Protein AF-A0A2J1E011-F1 (afdb_monomer_lite)

pLDDT: mean 89.92, std 6.39, range [58.0, 97.56]

Sequence (306 aa):
MSITVPEQQEGNAWWAKLEDHDFFDQYIGRQFDTGLILGDDIDVVSGATISSTGVALGVYQGRALLADELGESYPAPMEIVKFGIGEILLISGLIMTVLFRTFAVFRKRKWLRYITLTLGLGVLGFWLSRPLSLTNIVAWLIGSPPNLPNNLFLYILVLGVVGLVLLTGKNFYCFWLCPFSAVQEVTYRIGGQIGLKPKPKTYKFLRNIRFLLLWAALMLVFWFTNPSLAVFEPWGTLFSQVGGIDQWLLLILTITFSFFIFSPWCFYICPVGAFLDIVIKVRKGGISLWKKLKVFRVKRLAEDKA

Structure (mmCIF, N/CA/C/O backbone):
data_AF-A0A2J1E011-F1
#
_entry.id   AF-A0A2J1E011-F1
#
loop_
_atom_site.group_PDB
_atom_site.id
_atom_site.type_symbol
_atom_site.label_atom_id
_atom_site.label_alt_id
_atom_site.label_comp_id
_atom_site.label_asym_id
_atom_site.label_entity_id
_atom_site.label_seq_id
_atom_site.pdbx_PDB_ins_code
_atom_site.Cartn_x
_atom_site.Cartn_y
_atom_site.Cartn_z
_atom_site.occupancy
_atom_site.B_iso_or_equiv
_atom_site.auth_seq_id
_atom_site.auth_comp_id
_atom_site.auth_asym_id
_atom_site.auth_atom_id
_atom_site.pdbx_PDB_model_num
ATOM 1 N N . MET A 1 1 ? 26.233 -13.296 -26.732 1.00 58.00 1 MET A N 1
ATOM 2 C CA . MET A 1 1 ? 26.227 -12.139 -25.808 1.00 58.00 1 MET A CA 1
ATOM 3 C C . MET A 1 1 ? 25.141 -12.408 -24.792 1.00 58.00 1 MET A C 1
ATOM 5 O O . MET A 1 1 ? 24.095 -12.862 -25.215 1.00 58.00 1 MET A O 1
ATOM 9 N N . SER A 1 2 ? 25.391 -12.190 -23.506 1.00 69.56 2 SER A N 1
ATOM 10 C CA . SER A 1 2 ? 24.374 -12.263 -22.450 1.00 69.56 2 SER A CA 1
ATOM 11 C C . SER A 1 2 ? 24.326 -10.907 -21.756 1.00 69.56 2 SER A C 1
ATOM 13 O O . SER A 1 2 ? 25.383 -10.334 -21.481 1.00 69.56 2 SER A O 1
ATOM 15 N N . ILE A 1 3 ? 23.132 -10.382 -21.495 1.00 79.00 3 ILE A N 1
ATOM 16 C CA . ILE A 1 3 ? 22.970 -9.143 -20.730 1.00 79.00 3 ILE A CA 1
ATOM 17 C C . ILE A 1 3 ? 22.928 -9.512 -19.254 1.00 79.00 3 ILE A C 1
ATOM 19 O O . ILE A 1 3 ? 22.074 -10.275 -18.818 1.00 79.00 3 ILE A O 1
ATOM 23 N N . THR A 1 4 ? 23.877 -8.985 -18.487 1.00 79.81 4 THR A N 1
ATOM 24 C CA . THR A 1 4 ? 23.951 -9.189 -17.039 1.00 79.81 4 THR A CA 1
ATOM 25 C C . THR A 1 4 ? 23.605 -7.892 -16.334 1.00 79.81 4 THR A C 1
ATOM 27 O O . THR A 1 4 ? 24.214 -6.861 -16.623 1.00 79.81 4 THR A O 1
ATOM 30 N N . VAL A 1 5 ? 22.673 -7.942 -15.386 1.00 82.94 5 VAL A N 1
ATOM 31 C CA . VAL A 1 5 ? 22.376 -6.803 -14.515 1.00 82.94 5 VAL A CA 1
ATOM 32 C C . VAL A 1 5 ? 23.258 -6.918 -13.268 1.00 82.94 5 VAL A C 1
ATOM 34 O O . VAL A 1 5 ? 23.073 -7.852 -12.490 1.00 82.94 5 VAL A O 1
ATOM 37 N N . PRO A 1 6 ? 24.255 -6.029 -13.094 1.00 81.19 6 PRO A N 1
ATOM 38 C CA . PRO A 1 6 ? 25.280 -6.192 -12.063 1.00 81.19 6 PRO A CA 1
ATOM 39 C C . PRO A 1 6 ? 24.739 -5.975 -10.645 1.00 81.19 6 PRO A C 1
ATOM 41 O O . PRO A 1 6 ? 25.243 -6.576 -9.701 1.00 81.19 6 PRO A O 1
ATOM 44 N N . GLU A 1 7 ? 23.712 -5.138 -10.494 1.00 83.44 7 GLU A N 1
ATOM 45 C CA . GLU A 1 7 ? 23.073 -4.845 -9.215 1.00 83.44 7 GLU A CA 1
ATOM 46 C C . GLU A 1 7 ? 21.564 -4.661 -9.408 1.00 83.44 7 GLU A C 1
ATOM 48 O O . GLU A 1 7 ? 21.121 -3.998 -10.345 1.00 83.44 7 GLU A O 1
ATOM 53 N N . GLN A 1 8 ? 20.770 -5.250 -8.512 1.00 82.94 8 GLN A N 1
ATOM 54 C CA . GLN A 1 8 ? 19.316 -5.121 -8.494 1.00 82.94 8 GLN A CA 1
ATOM 55 C C . GLN A 1 8 ? 18.803 -5.124 -7.047 1.00 82.94 8 GLN A C 1
ATOM 57 O O . GLN A 1 8 ? 19.420 -5.709 -6.157 1.00 82.94 8 GLN A O 1
ATOM 62 N N . GLN A 1 9 ? 17.678 -4.448 -6.814 1.00 81.00 9 GLN A N 1
ATOM 63 C CA . GLN A 1 9 ? 17.035 -4.327 -5.497 1.00 81.00 9 GLN A CA 1
ATOM 64 C C . GLN A 1 9 ? 15.582 -4.825 -5.508 1.00 81.00 9 GLN A C 1
ATOM 66 O O . GLN A 1 9 ? 14.790 -4.488 -4.625 1.00 81.00 9 GLN A O 1
ATOM 71 N N . GLU A 1 10 ? 15.217 -5.601 -6.521 1.00 80.31 10 GLU A N 1
ATOM 72 C CA . GLU A 1 10 ? 13.897 -6.188 -6.662 1.00 80.31 10 GLU A CA 1
ATOM 73 C C . GLU A 1 10 ? 13.689 -7.404 -5.760 1.00 80.31 10 GLU A C 1
ATOM 75 O O . GLU A 1 10 ? 14.618 -8.078 -5.311 1.00 80.31 10 GLU A O 1
ATOM 80 N N . GLY A 1 11 ? 12.420 -7.706 -5.489 1.00 76.06 11 GLY A N 1
ATOM 81 C CA . GLY A 1 11 ? 12.081 -8.956 -4.817 1.00 76.06 11 GLY A CA 1
ATOM 82 C C . GLY A 1 11 ? 12.447 -10.152 -5.700 1.00 76.06 11 GLY A C 1
ATOM 83 O O . GLY A 1 11 ? 12.014 -10.208 -6.850 1.00 76.06 11 GLY A O 1
ATOM 84 N N . ASN A 1 12 ? 13.158 -11.143 -5.149 1.00 78.06 12 ASN A N 1
ATOM 85 C CA . ASN A 1 12 ? 13.623 -12.329 -5.892 1.00 78.06 12 ASN A CA 1
ATOM 86 C C . ASN A 1 12 ? 12.533 -12.984 -6.751 1.00 78.06 12 ASN A C 1
ATOM 88 O O . ASN A 1 12 ? 12.793 -13.426 -7.860 1.00 78.06 12 ASN A O 1
ATOM 92 N N . ALA A 1 13 ? 11.299 -13.025 -6.254 1.00 79.00 13 ALA A N 1
ATOM 93 C CA . ALA A 1 13 ? 10.197 -13.674 -6.948 1.00 79.00 13 ALA A CA 1
ATOM 94 C C . ALA A 1 13 ? 9.702 -12.904 -8.194 1.00 79.00 13 ALA A C 1
ATOM 96 O O . ALA A 1 13 ? 9.106 -13.500 -9.087 1.00 79.00 13 ALA A O 1
ATOM 97 N N . TRP A 1 14 ? 9.942 -11.591 -8.266 1.00 81.94 14 TRP A N 1
ATOM 98 C CA . TRP A 1 14 ? 9.677 -10.773 -9.455 1.00 81.94 14 TRP A CA 1
ATOM 99 C C . TRP A 1 14 ? 10.862 -10.772 -10.410 1.00 81.94 14 TRP A C 1
ATOM 101 O O . TRP A 1 14 ? 10.661 -10.855 -11.617 1.00 81.94 14 TRP A O 1
ATOM 111 N N . TRP A 1 15 ? 12.079 -10.734 -9.864 1.00 86.94 15 TRP A N 1
ATOM 112 C CA . TRP A 1 15 ? 13.303 -10.840 -10.650 1.00 86.94 15 TRP A CA 1
ATOM 113 C C . TRP A 1 15 ? 13.373 -12.164 -11.419 1.00 86.94 15 TRP A C 1
ATOM 115 O O . TRP A 1 15 ? 13.561 -12.155 -12.631 1.00 86.94 15 TRP A O 1
ATOM 125 N N . ALA A 1 16 ? 13.076 -13.280 -10.746 1.00 86.81 16 ALA A N 1
ATOM 126 C CA . ALA A 1 16 ? 13.023 -14.601 -11.370 1.00 86.81 16 ALA A CA 1
ATOM 127 C C . ALA A 1 16 ? 12.045 -14.651 -12.554 1.00 86.81 16 ALA A C 1
ATOM 129 O O . ALA A 1 16 ? 12.344 -15.267 -13.561 1.00 86.81 16 ALA A O 1
ATOM 130 N N . LYS A 1 17 ? 10.915 -13.927 -12.504 1.00 88.75 17 LYS A N 1
ATOM 131 C CA . LYS A 1 17 ? 9.996 -13.858 -13.652 1.00 88.75 17 LYS A CA 1
ATOM 132 C C . LYS A 1 17 ? 10.605 -13.175 -14.874 1.00 88.75 17 LYS A C 1
ATOM 134 O O . LYS A 1 17 ? 10.215 -13.501 -15.984 1.00 88.75 17 LYS A O 1
ATOM 139 N N . LEU A 1 18 ? 11.483 -12.191 -14.697 1.00 90.44 18 LEU A N 1
ATOM 140 C CA . LEU A 1 18 ? 12.166 -11.562 -15.831 1.00 90.44 18 LEU A CA 1
ATOM 141 C C . LEU A 1 18 ? 13.169 -12.534 -16.460 1.00 90.44 18 LEU A C 1
ATOM 143 O O . LEU A 1 18 ? 13.261 -12.591 -17.683 1.00 90.44 18 LEU A O 1
ATOM 147 N N . GLU A 1 19 ? 13.872 -13.303 -15.626 1.00 90.31 19 GLU A N 1
ATOM 148 C CA . GLU A 1 19 ? 14.814 -14.340 -16.062 1.00 90.31 19 GLU A CA 1
ATOM 149 C C . GLU A 1 19 ? 14.090 -15.502 -16.759 1.00 90.31 19 GLU A C 1
ATOM 151 O O . GLU A 1 19 ? 14.427 -15.827 -17.889 1.00 90.31 19 GLU A O 1
ATOM 156 N N . ASP A 1 20 ? 13.036 -16.051 -16.150 1.00 90.88 20 ASP A N 1
ATOM 157 C CA . ASP A 1 20 ? 12.258 -17.188 -16.670 1.00 90.88 20 ASP A CA 1
ATOM 158 C C . ASP A 1 20 ? 11.552 -16.895 -18.007 1.00 90.88 20 ASP A C 1
ATOM 160 O O . ASP A 1 20 ? 11.169 -17.815 -18.729 1.00 90.88 20 ASP A O 1
ATOM 164 N N . HIS A 1 21 ? 11.320 -15.616 -18.313 1.00 91.44 21 HIS A N 1
ATOM 165 C CA . HIS A 1 21 ? 10.677 -15.160 -19.547 1.00 91.44 21 HIS A CA 1
ATOM 166 C C . HIS A 1 21 ? 11.673 -14.598 -20.573 1.00 91.44 21 HIS A C 1
ATOM 168 O O . HIS A 1 21 ? 11.243 -13.917 -21.506 1.00 91.44 21 HIS A O 1
ATOM 174 N N . ASP A 1 22 ? 12.978 -14.828 -20.388 1.00 91.88 22 ASP A N 1
ATOM 175 C CA . ASP A 1 22 ? 14.049 -14.359 -21.278 1.00 91.88 22 ASP A CA 1
ATOM 176 C C . ASP A 1 22 ? 13.938 -12.852 -21.596 1.00 91.88 22 ASP A C 1
ATOM 178 O O . ASP A 1 22 ? 14.242 -12.380 -22.694 1.00 91.88 22 ASP A O 1
ATOM 182 N N . PHE A 1 23 ? 13.470 -12.050 -20.628 1.00 93.19 23 PHE A N 1
ATOM 183 C CA . PHE A 1 23 ? 13.142 -10.640 -20.862 1.00 93.19 23 PHE A CA 1
ATOM 184 C C . PHE A 1 23 ? 14.358 -9.829 -21.324 1.00 93.19 23 PHE A C 1
ATOM 186 O O . PHE A 1 23 ? 14.238 -8.933 -22.160 1.00 93.19 23 PHE A O 1
ATOM 193 N N . PHE A 1 24 ? 15.538 -10.144 -20.788 1.00 92.50 24 PHE A N 1
ATOM 194 C CA . PHE A 1 24 ? 16.778 -9.447 -21.121 1.00 92.50 24 PHE A CA 1
ATOM 195 C C . PHE A 1 24 ? 17.250 -9.739 -22.549 1.00 92.50 24 PHE A C 1
ATOM 197 O O . PHE A 1 24 ? 17.872 -8.875 -23.168 1.00 92.50 24 PHE A O 1
ATOM 204 N N . ASP A 1 25 ? 16.905 -10.895 -23.113 1.00 92.38 25 ASP A N 1
ATOM 205 C CA . ASP A 1 25 ? 17.367 -11.288 -24.444 1.00 92.38 25 ASP A CA 1
ATOM 206 C C . ASP A 1 25 ? 16.760 -10.422 -25.551 1.00 92.38 25 ASP A C 1
ATOM 208 O O . ASP A 1 25 ? 17.379 -10.214 -26.597 1.00 92.38 25 ASP A O 1
ATOM 212 N N . GLN A 1 26 ? 15.608 -9.801 -25.287 1.00 92.38 26 GLN A N 1
ATOM 213 C CA . GLN A 1 26 ? 14.935 -8.889 -26.215 1.00 92.38 26 GLN A CA 1
ATOM 214 C C . GLN A 1 26 ? 15.773 -7.650 -26.586 1.00 92.38 26 GLN A C 1
ATOM 216 O O . GLN A 1 26 ? 15.544 -7.032 -27.634 1.00 92.38 26 GLN A O 1
ATOM 221 N N . TYR A 1 27 ? 16.753 -7.297 -25.748 1.00 90.56 27 TYR A N 1
ATOM 222 C CA . TYR A 1 27 ? 17.661 -6.167 -25.948 1.00 90.56 27 TYR A CA 1
ATOM 223 C C . TYR A 1 27 ? 18.922 -6.539 -26.749 1.00 90.56 27 TYR A C 1
ATOM 225 O O . TYR A 1 27 ? 19.637 -5.650 -27.223 1.00 90.56 27 TYR A O 1
ATOM 233 N N . ILE A 1 28 ? 19.220 -7.832 -26.918 1.00 90.44 28 ILE A N 1
ATOM 234 C CA . ILE A 1 28 ? 20.434 -8.298 -27.599 1.00 90.44 28 ILE A CA 1
ATOM 235 C C . ILE A 1 28 ? 20.324 -8.027 -29.105 1.00 90.44 28 ILE A C 1
ATOM 237 O O . ILE A 1 28 ? 19.314 -8.312 -29.741 1.00 90.44 28 ILE A O 1
ATOM 241 N N . GLY A 1 29 ? 21.386 -7.471 -29.694 1.00 87.56 29 GLY A N 1
ATOM 242 C CA . GLY A 1 29 ? 21.461 -7.210 -31.138 1.00 87.56 29 GLY A CA 1
ATOM 243 C C . GLY A 1 29 ? 20.628 -6.018 -31.624 1.00 87.56 29 GLY A C 1
ATOM 244 O O . GLY A 1 29 ? 20.588 -5.758 -32.825 1.00 87.56 29 GLY A O 1
ATOM 245 N N . ARG A 1 30 ? 19.984 -5.273 -30.718 1.00 88.00 30 ARG A N 1
ATOM 246 C CA . ARG A 1 30 ? 19.231 -4.060 -31.054 1.00 88.00 30 ARG A CA 1
ATOM 247 C C . ARG A 1 30 ? 20.164 -2.871 -31.287 1.00 88.00 30 ARG A C 1
ATOM 249 O O . ARG A 1 30 ? 21.046 -2.607 -30.467 1.00 88.00 30 ARG A O 1
ATOM 256 N N . GLN A 1 31 ? 19.920 -2.121 -32.360 1.00 84.12 31 GLN A N 1
ATOM 257 C CA . GLN A 1 31 ? 20.687 -0.919 -32.707 1.00 84.12 31 GLN A CA 1
ATOM 258 C C . GLN A 1 31 ? 20.530 0.181 -31.646 1.00 84.12 31 GLN A C 1
ATOM 260 O O . GLN A 1 31 ? 19.560 0.189 -30.879 1.00 84.12 31 GLN A O 1
ATOM 265 N N . PHE A 1 32 ? 21.513 1.082 -31.564 1.00 78.12 32 PHE A N 1
ATOM 266 C CA . PHE A 1 32 ? 21.542 2.145 -30.552 1.00 78.12 32 PHE A CA 1
ATOM 267 C C . PHE A 1 32 ? 20.506 3.245 -30.809 1.00 78.12 32 PHE A C 1
ATOM 269 O O . PHE A 1 32 ? 20.100 3.902 -29.866 1.00 78.12 32 PHE A O 1
ATOM 276 N N . ASP A 1 33 ? 20.074 3.429 -32.053 1.00 75.88 33 ASP A N 1
ATOM 277 C CA . ASP A 1 33 ? 19.104 4.436 -32.503 1.00 75.88 33 ASP A CA 1
ATOM 278 C C . ASP A 1 33 ? 17.642 3.973 -32.362 1.00 75.88 33 ASP A C 1
ATOM 280 O O . ASP A 1 33 ? 16.703 4.743 -32.561 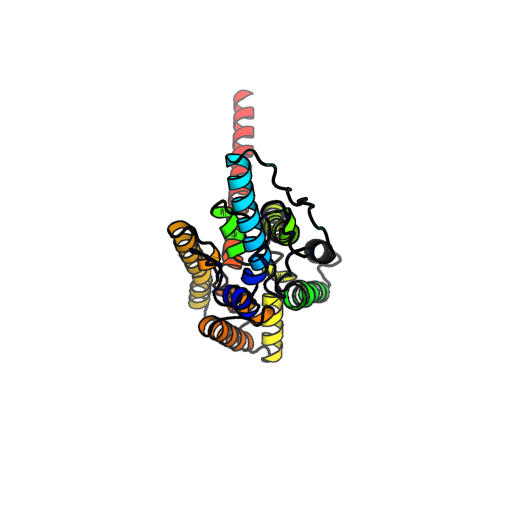1.00 75.88 33 ASP A O 1
ATOM 284 N N . THR A 1 34 ? 17.432 2.706 -32.003 1.00 81.00 34 THR A N 1
ATOM 285 C CA . THR A 1 34 ? 16.104 2.128 -31.796 1.00 81.00 34 THR A CA 1
ATOM 286 C C . THR A 1 34 ? 15.568 2.543 -30.427 1.00 81.00 34 THR A C 1
ATOM 288 O O . THR A 1 34 ? 16.266 2.389 -29.427 1.00 81.00 34 THR A O 1
ATOM 291 N N . GLY A 1 35 ? 14.320 3.022 -30.367 1.00 77.50 35 GLY A N 1
ATOM 292 C CA . GLY A 1 35 ? 13.708 3.528 -29.130 1.00 77.50 35 GLY A CA 1
ATOM 293 C C . GLY A 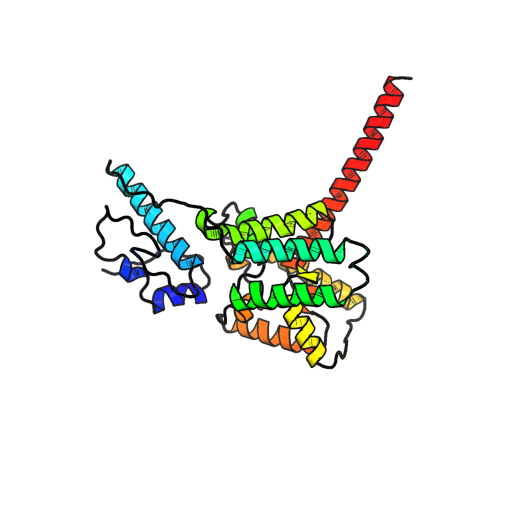1 35 ? 13.529 2.487 -28.021 1.00 77.50 35 GLY A C 1
ATOM 294 O O . GLY A 1 35 ? 13.621 2.843 -26.847 1.00 77.50 35 GLY A O 1
ATOM 295 N N . LEU A 1 36 ? 13.331 1.210 -28.376 1.00 87.00 36 LEU A N 1
ATOM 296 C CA . LEU A 1 36 ? 13.117 0.103 -27.430 1.00 87.00 36 LEU A CA 1
ATOM 297 C C . LEU A 1 36 ? 11.956 0.380 -26.473 1.00 87.00 36 LEU A C 1
ATOM 299 O O . LEU A 1 36 ? 12.059 0.234 -25.251 1.00 87.00 36 LEU A O 1
ATOM 303 N N . ILE A 1 37 ? 10.843 0.818 -27.052 1.00 83.88 37 ILE A N 1
ATOM 304 C CA . ILE A 1 37 ? 9.660 1.225 -26.310 1.00 83.88 37 ILE A CA 1
ATOM 305 C C . ILE A 1 37 ? 8.995 -0.015 -25.711 1.00 83.88 37 ILE A C 1
ATOM 307 O O . ILE A 1 37 ? 8.602 -0.949 -26.409 1.00 83.88 37 ILE A O 1
ATOM 311 N N . LEU A 1 38 ? 8.847 -0.019 -24.388 1.00 86.25 38 LEU A N 1
ATOM 312 C CA . LEU A 1 38 ? 8.202 -1.110 -23.669 1.00 86.25 38 LEU A CA 1
ATOM 313 C C . LEU A 1 38 ? 6.708 -1.206 -24.028 1.00 86.25 38 LEU A C 1
ATOM 315 O O . LEU A 1 38 ? 5.948 -0.257 -23.822 1.00 86.25 38 LEU A O 1
ATOM 319 N N . GLY A 1 39 ? 6.288 -2.380 -24.493 1.00 82.94 39 GLY A N 1
ATOM 320 C CA . GLY A 1 39 ? 4.949 -2.676 -25.002 1.00 82.94 39 GLY A CA 1
ATOM 321 C C . GLY A 1 39 ? 4.814 -2.574 -26.524 1.00 82.94 39 GLY A C 1
ATOM 322 O O . GLY A 1 39 ? 3.823 -3.082 -27.042 1.00 82.94 39 GLY A O 1
ATOM 323 N N . ASP A 1 40 ? 5.795 -1.975 -27.208 1.00 84.62 40 ASP A N 1
ATOM 324 C CA . ASP A 1 40 ? 5.838 -1.872 -28.672 1.00 84.62 40 ASP A CA 1
ATOM 325 C C . ASP A 1 40 ? 7.025 -2.673 -29.240 1.00 84.62 40 ASP A C 1
ATOM 327 O O . ASP A 1 40 ? 6.832 -3.626 -29.991 1.00 84.62 40 ASP A O 1
ATOM 331 N N . ASP A 1 41 ? 8.255 -2.325 -28.844 1.00 87.25 41 ASP A N 1
ATOM 332 C CA . ASP A 1 41 ? 9.495 -2.975 -29.300 1.00 87.25 41 ASP A CA 1
ATOM 333 C C . ASP A 1 41 ? 9.973 -4.093 -28.359 1.00 87.25 41 ASP A C 1
ATOM 335 O O . ASP A 1 41 ? 10.697 -5.001 -28.781 1.00 87.25 41 ASP A O 1
ATOM 339 N N . ILE A 1 42 ? 9.622 -3.972 -27.073 1.00 91.06 42 ILE A N 1
ATOM 340 C CA . ILE A 1 42 ? 10.000 -4.882 -25.988 1.00 91.06 42 ILE A CA 1
ATOM 341 C C . ILE A 1 42 ? 8.730 -5.370 -25.291 1.00 91.06 42 ILE A C 1
ATOM 343 O O . ILE A 1 42 ? 7.958 -4.572 -24.755 1.00 91.06 42 ILE A O 1
ATOM 347 N N . ASP A 1 43 ? 8.537 -6.679 -25.240 1.00 91.38 43 ASP A N 1
ATOM 348 C CA . ASP A 1 43 ? 7.402 -7.326 -24.600 1.00 91.38 43 ASP A CA 1
ATOM 349 C C . ASP A 1 43 ? 7.477 -7.226 -23.075 1.00 91.38 43 ASP A C 1
ATOM 351 O O . ASP A 1 43 ? 8.484 -7.547 -22.439 1.00 91.38 43 ASP A O 1
ATOM 355 N N . VAL A 1 44 ? 6.361 -6.827 -22.464 1.00 90.38 44 VAL A N 1
ATOM 356 C CA . VAL A 1 44 ? 6.201 -6.765 -21.007 1.00 90.38 44 VAL A CA 1
ATOM 357 C C . VAL A 1 44 ? 5.984 -8.164 -20.432 1.00 90.38 44 VAL A C 1
ATOM 359 O O . VAL A 1 44 ? 5.102 -8.896 -20.881 1.00 90.38 44 VAL A O 1
ATOM 362 N N . VAL A 1 45 ? 6.674 -8.494 -19.336 1.00 91.00 45 VAL A N 1
ATOM 363 C CA . VAL A 1 45 ? 6.405 -9.735 -18.594 1.00 91.00 45 VAL A CA 1
ATOM 364 C C . VAL A 1 45 ? 5.118 -9.593 -17.780 1.00 91.00 45 VAL A C 1
ATOM 366 O O . VAL A 1 45 ? 4.994 -8.743 -16.888 1.00 91.00 45 VAL A O 1
ATOM 369 N N . SER A 1 46 ? 4.138 -10.450 -18.072 1.00 84.69 46 SER A N 1
ATOM 370 C CA . SER A 1 46 ? 2.845 -10.442 -17.386 1.00 84.69 46 SER A CA 1
ATOM 371 C C . SER A 1 46 ? 3.001 -10.693 -15.883 1.00 84.69 46 SER A C 1
ATOM 373 O O . SER A 1 46 ? 3.692 -11.605 -15.426 1.00 84.69 46 SER A O 1
ATOM 375 N N . GLY A 1 47 ? 2.363 -9.843 -15.079 1.00 79.25 47 GLY A N 1
ATOM 376 C CA . GLY A 1 47 ? 2.489 -9.859 -13.624 1.00 79.25 47 GLY A CA 1
ATOM 377 C C . GLY A 1 47 ? 3.778 -9.234 -13.080 1.00 79.25 47 GLY A C 1
ATOM 378 O O . GLY A 1 47 ? 3.788 -8.912 -11.901 1.00 79.25 47 GLY A O 1
ATOM 379 N N . ALA A 1 48 ? 4.810 -8.982 -13.891 1.00 86.38 48 ALA A N 1
ATOM 380 C CA . ALA A 1 48 ? 6.046 -8.297 -13.480 1.00 86.38 48 ALA A CA 1
ATOM 381 C C . ALA A 1 48 ? 6.207 -6.915 -14.149 1.00 86.38 48 ALA A C 1
ATOM 383 O O . ALA A 1 48 ? 7.310 -6.404 -14.310 1.00 86.38 48 ALA A O 1
ATOM 384 N N . THR A 1 49 ? 5.091 -6.270 -14.508 1.00 86.12 49 THR A N 1
ATOM 385 C CA . THR A 1 49 ? 5.068 -5.018 -15.284 1.00 86.12 49 THR A CA 1
ATOM 386 C C . THR A 1 49 ? 5.889 -3.881 -14.675 1.00 86.12 49 THR A C 1
ATOM 388 O O . THR A 1 49 ? 6.517 -3.132 -15.416 1.00 86.12 49 THR A O 1
ATOM 391 N N . ILE A 1 50 ? 5.892 -3.725 -13.343 1.00 83.56 50 ILE A N 1
ATOM 392 C CA . ILE A 1 50 ? 6.672 -2.668 -12.672 1.00 83.56 50 ILE A CA 1
ATOM 393 C C . ILE A 1 50 ? 8.167 -2.927 -12.863 1.00 83.56 50 ILE A C 1
ATOM 395 O O . ILE A 1 50 ? 8.886 -2.021 -13.272 1.00 83.56 50 ILE A O 1
ATOM 399 N N . SER A 1 51 ? 8.608 -4.164 -12.651 1.00 88.00 51 SER A N 1
ATOM 400 C CA . SER A 1 51 ? 10.005 -4.556 -12.812 1.00 88.00 51 SER A CA 1
ATOM 401 C C . SER A 1 51 ? 10.442 -4.479 -14.284 1.00 88.00 51 SER A C 1
ATOM 403 O O . SER A 1 51 ? 11.486 -3.896 -14.564 1.00 88.00 51 SER A O 1
ATOM 405 N N . SER A 1 52 ? 9.608 -4.915 -15.243 1.00 90.12 52 SER A N 1
ATOM 406 C CA . SER A 1 52 ? 9.864 -4.710 -16.684 1.00 90.12 52 SER A CA 1
ATOM 407 C C . SER A 1 52 ? 9.993 -3.226 -17.045 1.00 90.12 52 SER A C 1
ATOM 409 O O . SER A 1 52 ? 10.884 -2.851 -17.802 1.00 90.12 52 SER A O 1
ATOM 411 N N . THR A 1 53 ? 9.143 -2.368 -16.469 1.00 88.12 53 THR A N 1
ATOM 412 C CA . THR A 1 53 ? 9.213 -0.906 -16.653 1.00 88.12 53 THR A CA 1
ATOM 413 C C . THR A 1 53 ? 10.495 -0.331 -16.060 1.00 88.12 53 THR A C 1
ATOM 415 O O . THR A 1 53 ? 11.131 0.505 -16.693 1.00 88.12 53 THR A O 1
ATOM 418 N N . GLY A 1 54 ? 10.895 -0.783 -14.869 1.00 86.94 54 GLY A N 1
ATOM 419 C CA . GLY A 1 54 ? 12.135 -0.358 -14.220 1.00 86.94 54 GLY A CA 1
ATOM 420 C C . GLY A 1 54 ? 13.366 -0.689 -15.059 1.00 86.94 54 GLY A C 1
ATOM 421 O O . GLY A 1 54 ? 14.201 0.185 -15.281 1.00 86.94 54 GLY A O 1
ATOM 422 N N . VAL A 1 55 ? 13.442 -1.914 -15.588 1.00 89.50 55 VAL A N 1
ATOM 423 C CA . VAL A 1 55 ? 14.542 -2.324 -16.473 1.00 89.50 55 VAL A CA 1
ATOM 424 C C . VAL A 1 55 ? 14.530 -1.516 -17.771 1.00 89.50 55 VAL A C 1
ATOM 426 O O . VAL A 1 55 ? 15.567 -0.977 -18.143 1.00 89.50 55 VAL A O 1
ATOM 429 N N . ALA A 1 56 ? 13.374 -1.361 -18.426 1.00 89.19 56 ALA A N 1
ATOM 430 C CA . ALA A 1 56 ? 13.271 -0.583 -19.663 1.00 89.19 56 ALA A CA 1
ATOM 431 C C . ALA A 1 56 ? 13.695 0.884 -19.468 1.00 89.19 56 ALA A C 1
ATOM 433 O O . ALA A 1 56 ? 14.439 1.426 -20.283 1.00 89.19 56 ALA A O 1
ATOM 434 N N . LEU A 1 57 ? 13.290 1.511 -18.356 1.00 87.25 57 LEU A N 1
ATOM 435 C CA . LEU A 1 57 ? 13.727 2.863 -17.991 1.00 87.25 57 LEU A CA 1
ATOM 436 C C . LEU A 1 57 ? 15.235 2.927 -17.721 1.00 87.25 57 LEU A C 1
ATOM 438 O O . LEU A 1 57 ? 15.880 3.874 -18.161 1.00 87.25 57 LEU A O 1
ATOM 442 N N . GLY A 1 58 ? 15.804 1.930 -17.039 1.00 87.75 58 GLY A N 1
ATOM 443 C CA . GLY A 1 58 ? 17.246 1.858 -16.793 1.00 87.75 58 GLY A CA 1
ATOM 444 C C . GLY A 1 58 ? 18.056 1.712 -18.084 1.00 87.75 58 GLY A C 1
ATOM 445 O O . GLY A 1 58 ? 19.042 2.422 -18.277 1.00 87.75 58 GLY A O 1
ATOM 446 N N . VAL A 1 59 ? 17.604 0.854 -19.006 1.00 88.94 59 VAL A N 1
ATOM 447 C CA . VAL A 1 59 ? 18.216 0.700 -20.337 1.00 88.94 59 VAL A CA 1
ATOM 448 C C . VAL A 1 59 ? 18.117 2.001 -21.129 1.00 88.94 59 VAL A C 1
ATOM 450 O O . VAL A 1 59 ? 19.115 2.442 -21.701 1.00 88.94 59 VAL A O 1
ATOM 453 N N . TYR A 1 60 ? 16.941 2.636 -21.129 1.00 88.06 60 TYR A N 1
ATOM 454 C CA . TYR A 1 60 ? 16.734 3.928 -21.774 1.00 88.06 60 TYR A CA 1
ATOM 455 C C . TYR A 1 60 ? 17.701 4.989 -21.229 1.00 88.06 60 TYR A C 1
ATOM 457 O O . TYR A 1 60 ? 18.406 5.624 -22.008 1.00 88.06 60 TYR A O 1
ATOM 465 N N . GLN A 1 61 ? 17.784 5.147 -19.905 1.00 87.62 61 GLN A N 1
ATOM 466 C CA . GLN A 1 61 ? 18.666 6.126 -19.259 1.00 87.62 61 GLN A CA 1
ATOM 467 C C . GLN A 1 61 ? 20.143 5.866 -19.569 1.00 87.62 61 GLN A C 1
ATOM 469 O O . GLN A 1 61 ? 20.876 6.806 -19.869 1.00 87.62 61 GLN A O 1
ATOM 474 N N . GLY A 1 62 ? 20.574 4.600 -19.548 1.00 88.06 62 GLY A N 1
ATOM 475 C CA . GLY A 1 62 ? 21.947 4.230 -19.892 1.00 88.06 62 GLY A CA 1
ATOM 476 C C . GLY A 1 62 ? 22.300 4.548 -21.348 1.00 88.06 62 GLY A C 1
ATOM 477 O O . GLY A 1 62 ? 23.372 5.086 -21.619 1.00 88.06 62 GLY A O 1
ATOM 478 N N . ARG A 1 63 ? 21.388 4.269 -22.289 1.00 88.06 63 ARG A N 1
ATOM 479 C CA . ARG A 1 63 ? 21.573 4.596 -23.713 1.00 88.06 63 ARG A CA 1
ATOM 480 C C . ARG A 1 63 ? 21.535 6.097 -23.978 1.00 88.06 63 ARG A C 1
ATOM 482 O O . ARG A 1 63 ? 22.376 6.587 -24.721 1.00 88.06 63 ARG A O 1
ATOM 489 N N . ALA A 1 64 ? 20.606 6.814 -23.350 1.00 88.25 64 ALA A N 1
ATOM 490 C CA . ALA A 1 64 ? 20.496 8.264 -23.472 1.00 88.25 64 ALA A CA 1
ATOM 491 C C . ALA A 1 64 ? 21.776 8.968 -22.996 1.00 88.25 64 ALA A C 1
ATOM 493 O O . ALA A 1 64 ? 22.249 9.876 -23.669 1.00 88.25 64 ALA A O 1
ATOM 494 N N . LEU A 1 65 ? 22.367 8.505 -21.887 1.00 89.31 65 LEU A N 1
ATOM 495 C CA . LEU A 1 65 ? 23.642 9.018 -21.380 1.00 89.31 65 LEU A CA 1
ATOM 496 C C . LEU A 1 65 ? 24.786 8.807 -22.385 1.00 89.31 65 LEU A C 1
ATOM 498 O O . LEU A 1 65 ? 25.573 9.715 -22.623 1.00 89.31 65 LEU A O 1
ATOM 502 N N . LEU A 1 66 ? 24.877 7.615 -22.983 1.00 88.56 66 LEU A N 1
ATOM 503 C CA . LEU A 1 66 ? 25.916 7.316 -23.971 1.00 88.56 66 LEU A CA 1
ATOM 504 C C . LEU A 1 66 ? 25.728 8.119 -25.265 1.00 88.56 66 LEU A C 1
ATOM 506 O O . LEU A 1 66 ? 26.708 8.559 -25.854 1.00 88.56 66 LEU A O 1
ATOM 510 N N . ALA A 1 67 ? 24.485 8.296 -25.713 1.00 88.62 67 ALA A N 1
ATOM 511 C CA . ALA A 1 67 ? 24.179 9.070 -26.910 1.00 88.62 67 ALA A CA 1
ATOM 512 C C . ALA A 1 67 ? 24.576 10.545 -26.744 1.00 88.62 67 ALA A C 1
ATOM 514 O O . ALA A 1 67 ? 25.215 11.095 -27.637 1.00 88.62 67 ALA A O 1
ATOM 515 N N . ASP A 1 68 ? 24.291 11.136 -25.578 1.00 88.75 68 ASP A N 1
ATOM 516 C CA . ASP A 1 68 ? 24.712 12.499 -25.228 1.00 88.75 68 ASP A CA 1
ATOM 517 C C . ASP A 1 68 ? 26.243 12.652 -25.294 1.00 88.75 68 ASP A C 1
ATOM 519 O O . ASP A 1 68 ? 26.752 13.566 -25.942 1.00 88.75 68 ASP A O 1
ATOM 523 N N . GLU A 1 69 ? 26.986 11.689 -24.736 1.00 90.19 69 GLU A N 1
ATOM 524 C CA . GLU A 1 69 ? 28.458 11.681 -24.768 1.00 90.19 69 GLU A CA 1
ATOM 525 C C . GLU A 1 69 ? 29.028 11.521 -26.192 1.00 90.19 69 GLU A C 1
ATOM 527 O O . GLU A 1 69 ? 30.092 12.051 -26.513 1.00 90.19 69 GLU A O 1
ATOM 532 N N . LEU A 1 70 ? 28.322 10.796 -27.066 1.00 89.75 70 LEU A N 1
ATOM 533 C CA . LEU A 1 70 ? 28.704 10.595 -28.468 1.00 89.75 70 LEU A CA 1
ATOM 534 C C . LEU A 1 70 ? 28.243 11.734 -29.395 1.00 89.75 70 LEU A C 1
ATOM 536 O O . LEU A 1 70 ? 28.599 11.729 -30.573 1.00 89.75 70 LEU A O 1
ATOM 540 N N . GLY A 1 71 ? 27.480 12.711 -28.891 1.00 87.12 71 GLY A N 1
ATO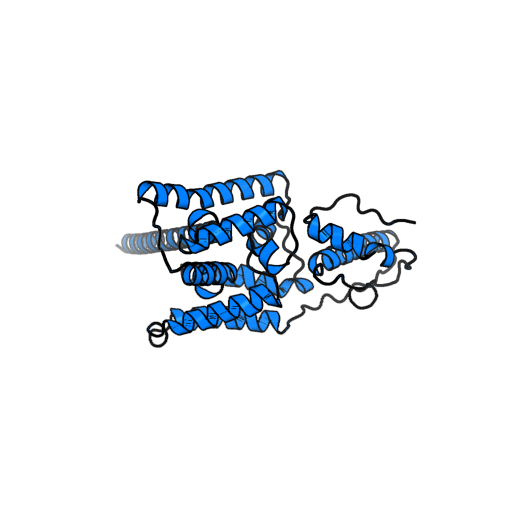M 541 C CA . GLY A 1 71 ? 26.894 13.783 -29.702 1.00 87.12 71 GLY A CA 1
ATOM 542 C C . GLY A 1 71 ? 25.769 13.312 -30.631 1.00 87.12 71 GLY A C 1
ATOM 543 O O . GLY A 1 71 ? 25.443 13.997 -31.601 1.00 87.12 71 GLY A O 1
ATOM 544 N N . GLU A 1 72 ? 25.187 12.150 -30.343 1.00 85.38 72 GLU A N 1
ATOM 545 C CA . GLU A 1 72 ? 24.105 11.526 -31.101 1.00 85.38 72 GLU A CA 1
ATOM 546 C C . GLU A 1 72 ? 22.762 11.750 -30.391 1.00 85.38 72 GLU A C 1
ATOM 548 O O . GLU A 1 72 ? 22.675 11.800 -29.164 1.00 85.38 72 GLU A O 1
ATOM 553 N N . SER A 1 73 ? 21.668 11.852 -31.148 1.00 80.75 73 SER A N 1
ATOM 554 C CA . SER A 1 73 ? 20.334 11.963 -30.550 1.00 80.75 73 SER A CA 1
ATOM 555 C C . SER A 1 73 ? 19.731 10.580 -30.303 1.00 80.75 73 SER A C 1
ATOM 557 O O . SER A 1 73 ? 19.554 9.816 -31.251 1.00 80.75 73 SER A O 1
ATOM 559 N N . TYR A 1 74 ? 19.334 10.281 -29.064 1.00 81.62 74 TYR A N 1
ATOM 560 C CA . TYR A 1 74 ? 18.559 9.078 -28.744 1.00 81.62 74 TYR A CA 1
ATOM 561 C C . TYR A 1 74 ? 17.063 9.410 -28.621 1.00 81.62 74 TYR A C 1
ATOM 563 O O . TYR A 1 74 ? 16.713 10.356 -27.906 1.00 81.62 74 TYR A O 1
ATOM 571 N N . PRO A 1 75 ? 16.158 8.680 -29.301 1.00 77.31 75 PRO A N 1
ATOM 572 C CA . PRO A 1 75 ? 14.729 8.960 -29.236 1.00 77.31 75 PRO A CA 1
ATOM 573 C C . PRO A 1 75 ? 14.195 8.773 -27.813 1.00 77.31 75 PRO A C 1
ATOM 575 O O . PRO A 1 75 ? 14.137 7.663 -27.286 1.00 77.31 75 PRO A O 1
ATOM 578 N N . ALA A 1 76 ? 13.760 9.875 -27.200 1.00 70.31 76 ALA A N 1
ATOM 579 C CA . ALA A 1 76 ? 13.082 9.835 -25.916 1.00 70.31 76 ALA A CA 1
ATOM 580 C C . ALA A 1 76 ? 11.699 9.176 -26.065 1.00 70.31 76 ALA A C 1
ATOM 582 O O . ALA A 1 76 ? 10.906 9.623 -26.902 1.00 70.31 76 ALA A O 1
ATOM 583 N N . PRO A 1 77 ? 11.355 8.152 -25.263 1.00 71.12 77 PRO A N 1
ATOM 584 C CA . PRO A 1 77 ? 10.006 7.631 -25.227 1.00 71.12 77 PRO A CA 1
ATOM 585 C C . PRO A 1 77 ? 9.085 8.748 -24.742 1.00 71.12 77 PRO A C 1
ATOM 587 O O . PRO A 1 77 ? 9.382 9.454 -23.776 1.00 71.12 77 PRO A O 1
ATOM 590 N N . MET A 1 78 ? 7.949 8.921 -25.417 1.00 66.81 78 MET A N 1
ATOM 591 C CA . MET A 1 78 ? 6.938 9.865 -24.959 1.00 66.81 78 MET A CA 1
ATOM 592 C C . MET A 1 78 ? 6.394 9.411 -23.601 1.00 66.81 78 MET A C 1
ATOM 594 O O . MET A 1 78 ? 5.604 8.471 -23.503 1.00 66.81 78 MET A O 1
ATOM 598 N N . GLU A 1 79 ? 6.797 10.112 -22.544 1.00 70.50 79 GLU A N 1
ATOM 599 C CA . GLU A 1 79 ? 6.314 9.910 -21.181 1.00 70.50 79 GLU A CA 1
ATOM 600 C C . GLU A 1 79 ? 4.899 10.489 -21.002 1.00 70.50 79 GLU A C 1
ATOM 602 O O . GLU A 1 79 ? 4.675 11.500 -20.334 1.00 70.50 79 GLU A O 1
ATOM 607 N N . ILE A 1 80 ? 3.907 9.850 -21.623 1.00 74.94 80 ILE A N 1
ATOM 608 C CA . ILE A 1 80 ? 2.503 10.227 -21.445 1.00 74.94 80 ILE A CA 1
ATOM 609 C C . ILE A 1 80 ? 1.983 9.561 -20.177 1.00 74.94 80 ILE A C 1
ATOM 611 O O . ILE A 1 80 ? 2.026 8.340 -20.025 1.00 74.94 80 ILE A O 1
ATOM 615 N N . VAL A 1 81 ? 1.442 10.373 -19.270 1.00 81.38 81 VAL A N 1
ATOM 616 C CA . VAL A 1 81 ? 0.769 9.877 -18.071 1.00 81.38 81 VAL A CA 1
ATOM 617 C C . VAL A 1 81 ? -0.461 9.068 -18.485 1.00 81.38 81 VAL A C 1
ATOM 619 O O . VAL A 1 81 ? -1.447 9.620 -18.978 1.00 81.38 81 VAL A O 1
ATOM 622 N N . LYS A 1 82 ? -0.410 7.750 -18.272 1.00 82.00 82 LYS A N 1
ATOM 623 C CA . LYS A 1 82 ? -1.519 6.845 -18.587 1.00 82.00 82 LYS A CA 1
ATOM 624 C C . LYS A 1 82 ? -2.568 6.930 -17.477 1.00 82.00 82 LYS A C 1
ATOM 626 O O . LYS A 1 82 ? -2.291 6.625 -16.320 1.00 82.00 82 LYS A O 1
ATOM 631 N N . PHE A 1 83 ? -3.780 7.348 -17.834 1.00 89.31 83 PHE A N 1
ATOM 632 C CA . PHE A 1 83 ? -4.944 7.317 -16.950 1.00 89.31 83 PHE A CA 1
ATOM 633 C C . PHE A 1 83 ? -5.936 6.283 -17.470 1.00 89.31 83 PHE A C 1
ATOM 635 O O . PHE A 1 83 ? -6.407 6.386 -18.604 1.00 89.31 83 PHE A O 1
ATOM 642 N N . GLY A 1 84 ? -6.246 5.281 -16.654 1.00 90.69 84 GLY A N 1
ATOM 643 C CA . GLY A 1 84 ? -7.085 4.160 -17.041 1.00 90.69 84 GLY A CA 1
ATOM 644 C C . GLY A 1 84 ? -8.201 3.864 -16.048 1.00 90.69 84 GLY A C 1
ATOM 645 O O . GLY A 1 84 ? -8.508 4.602 -15.109 1.00 90.69 84 GLY A O 1
ATOM 646 N N . ILE A 1 85 ? -8.845 2.723 -16.283 1.00 92.62 85 ILE A N 1
ATOM 647 C CA . ILE A 1 85 ? -9.964 2.244 -15.470 1.00 92.62 85 ILE A CA 1
ATOM 648 C C . ILE A 1 85 ? -9.548 1.948 -14.018 1.00 92.62 85 ILE A C 1
ATOM 650 O O . ILE A 1 85 ? -10.346 2.145 -13.101 1.00 92.62 85 ILE A O 1
ATOM 654 N N . GLY A 1 86 ? -8.296 1.532 -13.789 1.00 92.94 86 GLY A N 1
ATOM 655 C CA . GLY A 1 86 ? -7.767 1.257 -12.452 1.00 92.94 86 GLY A CA 1
ATOM 656 C C . GLY A 1 86 ? -7.724 2.512 -11.578 1.00 92.94 86 GLY A C 1
ATOM 657 O O . GLY A 1 86 ? -8.168 2.482 -10.427 1.00 92.94 86 GLY A O 1
ATOM 658 N N . GLU A 1 87 ? -7.265 3.633 -12.136 1.00 94.88 87 GLU A N 1
ATOM 659 C CA . GLU A 1 87 ? -7.241 4.939 -11.475 1.00 94.88 87 GLU A CA 1
ATOM 660 C C . GLU A 1 87 ? -8.658 5.438 -11.181 1.00 94.88 87 GLU A C 1
ATOM 662 O O . GLU A 1 87 ? -8.938 5.863 -10.058 1.00 94.88 87 GLU A O 1
ATOM 667 N N . ILE A 1 88 ? -9.574 5.323 -12.150 1.00 96.38 88 ILE A N 1
ATOM 668 C CA . ILE A 1 88 ? -10.987 5.703 -11.977 1.00 96.38 88 ILE A CA 1
ATOM 669 C C . ILE A 1 88 ? -11.616 4.926 -10.818 1.00 96.38 88 ILE A C 1
ATOM 671 O O . ILE A 1 88 ? -12.295 5.513 -9.972 1.00 96.38 88 ILE A O 1
ATOM 675 N N . LEU A 1 89 ? -11.389 3.613 -10.751 1.00 96.38 89 LEU A N 1
ATOM 676 C CA . LEU A 1 89 ? -11.958 2.765 -9.704 1.00 96.38 89 LEU A CA 1
ATOM 677 C C . LEU A 1 89 ? -11.331 3.002 -8.332 1.00 96.38 89 LEU A C 1
ATOM 679 O O . LEU A 1 89 ? -12.028 2.939 -7.318 1.00 96.38 89 LEU A O 1
ATOM 683 N N . LEU A 1 90 ? -10.037 3.313 -8.276 1.00 96.38 90 LEU A N 1
ATOM 684 C CA . LEU A 1 90 ? -9.393 3.716 -7.031 1.00 96.38 90 LEU A CA 1
ATOM 685 C C . LEU A 1 90 ? -9.970 5.042 -6.520 1.00 96.38 90 LEU A C 1
ATOM 687 O O . LEU A 1 90 ? -10.353 5.135 -5.351 1.00 96.38 90 LEU A O 1
ATOM 691 N N . ILE A 1 91 ? -10.061 6.055 -7.388 1.00 96.88 91 ILE A N 1
ATOM 692 C CA . ILE A 1 91 ? -10.623 7.367 -7.044 1.00 96.88 91 ILE A CA 1
ATOM 693 C C . ILE A 1 91 ? -12.075 7.209 -6.591 1.00 96.88 91 ILE A C 1
ATOM 695 O O . ILE A 1 91 ? -12.445 7.717 -5.530 1.00 96.88 91 ILE A O 1
ATOM 699 N N . SER A 1 92 ? -12.890 6.470 -7.349 1.00 96.50 92 SER A N 1
ATOM 700 C CA . SER A 1 92 ? -14.292 6.234 -7.003 1.00 96.50 92 SER A CA 1
ATOM 701 C C . SER A 1 92 ? -14.417 5.485 -5.676 1.00 96.50 92 SER A C 1
ATOM 703 O O . SER A 1 92 ? -15.189 5.909 -4.819 1.00 96.50 92 SER A O 1
ATOM 705 N N . GLY A 1 93 ? -13.587 4.466 -5.435 1.00 96.38 93 GLY A N 1
ATOM 706 C CA . GLY A 1 93 ? -13.505 3.754 -4.163 1.00 96.38 93 GLY A CA 1
ATOM 707 C C . GLY A 1 93 ? -13.189 4.690 -2.996 1.00 96.38 93 GLY A C 1
ATOM 708 O O . GLY A 1 93 ? -13.925 4.715 -2.005 1.00 96.38 93 GLY A O 1
ATOM 709 N N . LEU A 1 94 ? -12.146 5.516 -3.116 1.00 96.50 94 LEU A N 1
ATOM 710 C CA . LEU A 1 94 ? -11.777 6.500 -2.093 1.00 96.50 94 LEU A CA 1
ATOM 711 C C . LEU A 1 94 ? -12.915 7.497 -1.834 1.00 96.50 94 LEU A C 1
ATOM 713 O O . LEU A 1 94 ? -13.292 7.691 -0.673 1.00 96.50 94 LEU A O 1
ATOM 717 N N . ILE A 1 95 ? -13.521 8.058 -2.883 1.00 95.88 95 ILE A N 1
ATOM 718 C CA . ILE A 1 95 ? -14.660 8.980 -2.770 1.00 95.88 95 ILE A CA 1
ATOM 719 C C . ILE A 1 95 ? -15.836 8.288 -2.076 1.00 95.88 95 ILE A C 1
ATOM 721 O O . ILE A 1 95 ? -16.363 8.818 -1.097 1.00 95.88 95 ILE A O 1
ATOM 725 N N . MET A 1 96 ? -16.208 7.079 -2.502 1.00 94.38 96 MET A N 1
ATOM 726 C CA . MET A 1 96 ? -17.293 6.300 -1.900 1.00 94.38 96 MET A CA 1
ATOM 727 C C . MET A 1 96 ? -17.056 6.072 -0.407 1.00 94.38 96 MET A C 1
ATOM 729 O O . MET A 1 96 ? -17.977 6.265 0.390 1.00 94.38 96 MET A O 1
ATOM 733 N N . THR A 1 97 ? -15.828 5.735 0.012 1.00 93.56 97 THR A N 1
ATOM 734 C CA . THR A 1 97 ? -15.538 5.564 1.447 1.00 93.56 97 THR A CA 1
ATOM 735 C C . THR A 1 97 ? -15.752 6.852 2.245 1.00 93.56 97 THR A C 1
ATOM 737 O O . THR A 1 97 ? -16.291 6.812 3.358 1.00 93.56 97 THR A O 1
ATOM 740 N N . VAL A 1 98 ? -15.374 8.005 1.684 1.00 93.94 98 VAL A N 1
ATOM 741 C CA . VAL A 1 98 ? -15.581 9.320 2.306 1.00 93.94 98 VAL A CA 1
ATOM 742 C C . VAL A 1 98 ? -17.064 9.651 2.384 1.00 93.94 98 VAL A C 1
ATOM 744 O O . VAL A 1 98 ? -17.546 9.988 3.472 1.00 93.94 98 VAL A O 1
ATOM 747 N N . LEU A 1 99 ? -17.790 9.498 1.275 1.00 93.44 99 LEU A N 1
ATOM 748 C CA . LEU A 1 99 ? -19.225 9.758 1.186 1.00 93.44 99 LEU A CA 1
ATOM 749 C C . LEU A 1 99 ? -20.009 8.891 2.181 1.00 93.44 99 LEU A C 1
ATOM 751 O O . LEU A 1 99 ? -20.719 9.413 3.046 1.00 93.44 99 LEU A O 1
ATOM 755 N N . PHE A 1 100 ? -19.833 7.571 2.135 1.00 93.25 100 PHE A N 1
ATOM 756 C CA . PHE A 1 100 ? -20.626 6.639 2.940 1.00 93.25 100 PHE A CA 1
ATOM 757 C C . PHE A 1 100 ? -20.359 6.749 4.441 1.00 93.25 100 PHE A C 1
ATOM 759 O O . PHE A 1 100 ? -21.274 6.575 5.249 1.00 93.25 100 PHE A O 1
ATOM 766 N N . ARG A 1 101 ? -19.128 7.078 4.847 1.00 89.75 101 ARG A N 1
ATOM 767 C CA . ARG A 1 101 ? -18.797 7.225 6.272 1.00 89.75 101 ARG A CA 1
ATOM 768 C C . ARG A 1 101 ? -19.148 8.608 6.827 1.00 89.75 101 ARG A C 1
ATOM 770 O O . ARG A 1 101 ? -19.485 8.723 8.013 1.00 89.75 101 ARG A O 1
ATOM 777 N N . THR A 1 102 ? -19.009 9.662 6.022 1.00 88.06 102 THR A N 1
ATOM 778 C CA . THR A 1 102 ? -19.113 11.048 6.509 1.00 88.06 102 THR A CA 1
ATOM 779 C C . THR A 1 102 ? -20.558 11.526 6.536 1.00 88.06 102 THR A C 1
ATOM 781 O O . THR A 1 102 ? -20.982 12.067 7.561 1.00 88.06 102 THR A O 1
ATOM 784 N N . PHE A 1 103 ? -21.340 11.254 5.490 1.00 88.81 103 PHE A N 1
ATOM 785 C CA . PHE A 1 103 ? -22.727 11.711 5.406 1.00 88.81 103 PHE A CA 1
ATOM 786 C C . PHE A 1 103 ? -23.643 10.933 6.360 1.00 88.81 103 PHE A C 1
ATOM 788 O O . PHE A 1 103 ? -23.636 9.702 6.412 1.00 88.81 103 PHE A O 1
ATOM 795 N N . ALA A 1 104 ? -24.461 11.661 7.126 1.00 82.56 104 ALA A N 1
ATOM 796 C CA . ALA A 1 104 ? -25.314 11.084 8.169 1.00 82.56 104 ALA A CA 1
ATOM 797 C C . ALA A 1 104 ? -26.359 10.095 7.620 1.00 82.56 104 ALA A C 1
ATOM 799 O O . ALA A 1 104 ? -26.641 9.087 8.269 1.00 82.56 104 ALA A O 1
ATOM 800 N N . VAL A 1 105 ? -26.876 10.353 6.412 1.00 86.75 105 VAL A N 1
ATOM 801 C CA . VAL A 1 105 ? -27.866 9.507 5.720 1.00 86.75 105 VAL A CA 1
ATOM 802 C C . VAL A 1 105 ? -27.314 8.100 5.472 1.00 86.75 105 VAL A C 1
ATOM 804 O O . VAL A 1 105 ? -27.980 7.101 5.742 1.00 86.75 105 VAL A O 1
ATOM 807 N N . PHE A 1 106 ? -26.063 8.014 5.017 1.00 86.50 106 PHE A N 1
ATOM 808 C CA . PHE A 1 106 ? -25.406 6.752 4.685 1.00 86.50 106 PHE A CA 1
ATOM 809 C C . PHE A 1 106 ? -24.820 6.048 5.909 1.00 86.50 106 PHE A C 1
ATOM 811 O O . PHE A 1 106 ? -24.804 4.820 5.961 1.00 86.50 106 PHE A O 1
ATOM 818 N N . ARG A 1 107 ? -24.440 6.797 6.951 1.00 76.50 107 ARG A N 1
ATOM 819 C CA . ARG A 1 107 ? -23.805 6.246 8.159 1.00 76.50 107 ARG A CA 1
ATOM 820 C C . ARG A 1 107 ? -24.636 5.170 8.870 1.00 76.50 107 ARG A C 1
ATOM 822 O O . ARG A 1 107 ? -24.066 4.276 9.492 1.00 76.50 107 ARG A O 1
ATOM 829 N N . LYS A 1 108 ? -25.970 5.238 8.793 1.00 81.69 108 LYS A N 1
ATOM 830 C CA . LYS A 1 108 ? -26.867 4.229 9.392 1.00 81.69 108 LYS A CA 1
ATOM 831 C C . LYS A 1 108 ? -26.865 2.901 8.621 1.00 81.69 108 LYS A C 1
ATOM 833 O O . LYS A 1 108 ? -27.162 1.855 9.194 1.00 81.69 108 LYS A O 1
ATOM 838 N N . ARG A 1 109 ? -26.504 2.919 7.337 1.00 89.50 109 ARG A N 1
ATOM 839 C CA . ARG A 1 109 ? -26.544 1.763 6.437 1.00 89.50 109 ARG A CA 1
ATOM 840 C C . ARG A 1 109 ? -25.207 1.020 6.464 1.00 89.50 109 ARG A C 1
ATOM 842 O O . ARG A 1 109 ? -24.352 1.220 5.608 1.00 89.50 109 ARG A O 1
ATOM 849 N N . LYS A 1 110 ? -25.028 0.127 7.446 1.00 86.88 110 LYS A N 1
ATOM 850 C CA . LYS A 1 110 ? -23.777 -0.643 7.631 1.00 86.88 110 LYS A CA 1
ATOM 851 C C . LYS A 1 110 ? -23.362 -1.458 6.395 1.00 86.88 110 LYS A C 1
ATOM 853 O O . LYS A 1 110 ? -22.171 -1.668 6.199 1.00 86.88 110 LYS A O 1
ATOM 858 N N . TRP A 1 111 ? -24.315 -1.874 5.558 1.00 91.31 111 TRP A N 1
ATOM 859 C CA . TRP A 1 111 ? -24.047 -2.643 4.339 1.00 91.31 111 TRP A CA 1
ATOM 860 C C . TRP A 1 111 ? -23.238 -1.871 3.284 1.00 91.31 111 TRP A C 1
ATOM 862 O O . TRP A 1 111 ? -22.492 -2.488 2.531 1.00 91.31 111 TRP A O 1
ATOM 872 N N . LEU A 1 112 ? -23.290 -0.531 3.288 1.00 93.19 112 LEU A N 1
ATOM 873 C CA . LEU A 1 112 ? -22.496 0.307 2.380 1.00 93.19 112 LEU A CA 1
ATOM 874 C C . LEU A 1 112 ? -20.986 0.125 2.582 1.00 93.19 112 LEU A C 1
ATOM 876 O O . LEU A 1 112 ? -20.220 0.240 1.630 1.00 93.19 112 LEU A O 1
ATOM 880 N N . ARG A 1 113 ? -20.553 -0.206 3.807 1.00 94.31 113 ARG A N 1
ATOM 881 C CA . ARG A 1 113 ? -19.152 -0.558 4.078 1.00 94.31 113 ARG A CA 1
ATOM 882 C C . ARG A 1 113 ? -18.746 -1.831 3.338 1.00 94.31 113 ARG A C 1
ATOM 884 O O . ARG A 1 113 ? -17.614 -1.924 2.882 1.00 94.31 113 ARG A O 1
ATOM 891 N N . TYR A 1 114 ? -19.644 -2.809 3.230 1.00 94.19 114 TYR A N 1
ATOM 892 C CA . TYR A 1 114 ? -19.329 -4.049 2.527 1.00 94.19 114 TYR A CA 1
ATOM 893 C C . TYR A 1 114 ? -19.199 -3.823 1.030 1.00 94.19 114 TYR A C 1
ATOM 895 O O . TYR A 1 114 ? -18.307 -4.408 0.445 1.00 94.19 114 TYR A O 1
ATOM 903 N N . ILE A 1 115 ? -19.963 -2.900 0.435 1.00 94.62 115 ILE A N 1
ATOM 904 C CA . ILE A 1 115 ? -19.764 -2.530 -0.974 1.00 94.62 115 ILE A CA 1
ATOM 905 C C . ILE A 1 115 ? -18.341 -2.020 -1.205 1.00 94.62 115 ILE A C 1
ATOM 907 O O . ILE A 1 115 ? -17.662 -2.493 -2.110 1.00 94.62 115 ILE A O 1
ATOM 911 N N . THR A 1 116 ? -17.866 -1.076 -0.386 1.00 95.38 116 THR A N 1
ATOM 912 C CA . THR A 1 116 ? -16.522 -0.510 -0.578 1.00 95.38 116 THR A CA 1
ATOM 913 C C . THR A 1 116 ? -15.421 -1.515 -0.254 1.00 95.38 116 THR A C 1
ATOM 915 O O . THR A 1 116 ? -14.392 -1.510 -0.920 1.00 95.38 116 THR A O 1
ATOM 918 N N . LEU A 1 117 ? -15.636 -2.405 0.722 1.00 95.81 117 LEU A N 1
ATOM 919 C CA . LEU A 1 117 ? -14.698 -3.492 1.015 1.00 95.81 117 LEU A CA 1
ATOM 920 C C . LEU A 1 117 ? -14.653 -4.527 -0.110 1.00 95.81 117 LEU A C 1
ATOM 922 O O . LEU A 1 117 ? -13.567 -4.974 -0.457 1.00 95.81 117 LEU A O 1
ATOM 926 N N . THR A 1 118 ? -15.796 -4.885 -0.696 1.00 96.12 118 THR A N 1
ATOM 927 C CA . THR A 1 118 ? -15.866 -5.795 -1.846 1.00 96.12 118 THR A CA 1
ATOM 928 C C . THR A 1 118 ? -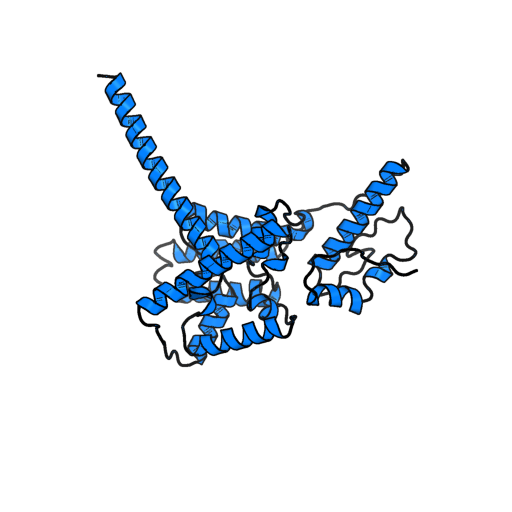15.230 -5.162 -3.077 1.00 96.12 118 THR A C 1
ATOM 930 O O . THR A 1 118 ? -14.474 -5.837 -3.766 1.00 96.12 118 THR A O 1
ATOM 933 N N . LEU A 1 119 ? -15.451 -3.865 -3.317 1.00 96.25 119 LEU A N 1
ATOM 934 C CA . LEU A 1 119 ? -14.748 -3.116 -4.362 1.00 96.25 119 LEU A CA 1
ATOM 935 C C . LEU A 1 119 ? -13.237 -3.135 -4.115 1.00 96.25 119 LEU A C 1
ATOM 937 O O . LEU A 1 119 ? -12.477 -3.455 -5.020 1.00 96.25 119 LEU A O 1
ATOM 941 N N . GLY A 1 120 ? -12.801 -2.857 -2.885 1.00 97.25 120 GLY A N 1
ATOM 942 C CA . GLY A 1 120 ? -11.395 -2.937 -2.499 1.00 97.25 120 GLY A CA 1
ATOM 943 C C . GLY A 1 120 ? -10.797 -4.320 -2.747 1.00 97.25 120 GLY A C 1
ATOM 944 O O . GLY A 1 120 ? -9.750 -4.431 -3.375 1.00 97.25 120 GLY A O 1
ATOM 945 N N . LEU A 1 121 ? -11.484 -5.375 -2.307 1.00 97.56 121 LEU A N 1
ATOM 946 C CA . LEU A 1 121 ? -11.059 -6.764 -2.470 1.00 97.56 121 LEU A CA 1
ATOM 947 C C . LEU A 1 121 ? -10.994 -7.195 -3.940 1.00 97.56 121 LEU A C 1
ATOM 949 O O . LEU A 1 121 ? -9.987 -7.757 -4.357 1.00 97.56 121 LEU A O 1
ATOM 953 N N . GLY A 1 122 ? -12.040 -6.922 -4.719 1.00 96.69 122 GLY A N 1
ATOM 954 C CA . GLY A 1 122 ? -12.110 -7.304 -6.128 1.00 96.69 122 GLY A CA 1
ATOM 955 C C . GLY A 1 122 ? -11.150 -6.503 -7.004 1.00 96.69 122 GLY A C 1
ATOM 956 O O . GLY A 1 122 ? -10.415 -7.084 -7.793 1.00 96.69 122 GLY A O 1
ATOM 957 N N . VAL A 1 123 ? -11.116 -5.178 -6.835 1.00 95.44 123 VAL A N 1
ATOM 958 C CA . VAL A 1 123 ? -10.322 -4.282 -7.687 1.00 95.44 123 VAL A CA 1
ATOM 959 C C . VAL A 1 123 ? -8.879 -4.183 -7.202 1.00 95.44 123 VAL A C 1
ATOM 961 O O . VAL A 1 123 ? -7.969 -4.547 -7.934 1.00 95.44 123 VAL A O 1
ATOM 964 N N . LEU A 1 124 ? -8.639 -3.704 -5.976 1.00 95.50 124 LEU A N 1
ATOM 965 C CA . LEU A 1 124 ? -7.272 -3.464 -5.483 1.00 95.50 124 LEU A CA 1
ATOM 966 C C . LEU A 1 124 ? -6.552 -4.760 -5.095 1.00 95.50 124 LEU A C 1
ATOM 968 O O . LEU A 1 124 ? -5.326 -4.818 -5.153 1.00 95.50 124 LEU A O 1
ATOM 972 N N . GLY A 1 125 ? -7.319 -5.758 -4.649 1.00 95.31 125 GLY A N 1
ATOM 973 C CA . GLY A 1 125 ? -6.830 -7.085 -4.296 1.00 95.31 125 GLY A CA 1
ATOM 974 C C . GLY A 1 125 ? -6.653 -7.968 -5.524 1.00 95.31 125 GLY A C 1
ATOM 975 O O . GLY A 1 125 ? -5.534 -8.164 -5.960 1.00 95.31 125 GLY A O 1
ATOM 976 N N . PHE A 1 126 ? -7.737 -8.513 -6.075 1.00 94.06 126 PHE A N 1
ATOM 977 C CA . PHE A 1 126 ? -7.640 -9.564 -7.096 1.00 94.06 126 PHE A CA 1
ATOM 978 C C . PHE A 1 126 ? -7.307 -9.075 -8.506 1.00 94.06 126 PHE A C 1
ATOM 980 O O . PHE A 1 126 ? -6.554 -9.745 -9.201 1.00 94.06 126 PHE A O 1
ATOM 987 N N . TRP A 1 127 ? -7.877 -7.954 -8.954 1.00 93.38 127 TRP A N 1
ATOM 988 C CA . TRP A 1 127 ? -7.670 -7.513 -10.334 1.00 93.38 127 TRP A CA 1
ATOM 989 C C . TRP A 1 127 ? -6.342 -6.781 -10.522 1.00 93.38 127 TRP A C 1
ATOM 991 O O . TRP A 1 127 ? -5.566 -7.121 -11.408 1.00 93.38 127 TRP A O 1
ATOM 1001 N N . LEU A 1 128 ? -6.079 -5.770 -9.693 1.00 90.75 128 LEU A N 1
ATOM 1002 C CA . LEU A 1 128 ? -4.870 -4.960 -9.810 1.00 90.75 128 LEU A CA 1
ATOM 1003 C C . LEU A 1 128 ? -3.693 -5.532 -9.018 1.00 90.75 128 LEU A C 1
ATOM 1005 O O . LEU A 1 128 ? -2.562 -5.161 -9.313 1.00 90.75 128 LEU A O 1
ATOM 1009 N N . SER A 1 129 ? -3.939 -6.358 -7.993 1.00 92.69 129 SER A N 1
ATOM 1010 C CA . SER A 1 129 ? -2.916 -6.890 -7.075 1.00 92.69 129 SER A CA 1
ATOM 1011 C C . SER A 1 129 ? -1.956 -5.828 -6.534 1.00 92.69 129 SER A C 1
ATOM 1013 O O . SER A 1 129 ? -0.781 -6.090 -6.284 1.00 92.69 129 SER A O 1
ATOM 1015 N N . ARG A 1 130 ? -2.471 -4.609 -6.309 1.00 91.12 130 ARG A N 1
ATOM 1016 C CA . ARG A 1 130 ? -1.711 -3.439 -5.836 1.00 91.12 130 ARG A CA 1
ATOM 1017 C C . ARG A 1 130 ? -2.329 -2.798 -4.582 1.00 91.12 130 ARG A C 1
ATOM 1019 O O . ARG A 1 130 ? -2.731 -1.630 -4.618 1.00 91.12 130 ARG A O 1
ATOM 1026 N N . PRO A 1 131 ? -2.424 -3.511 -3.443 1.00 94.69 131 PRO A N 1
ATOM 1027 C CA . PRO A 1 131 ? -2.766 -2.876 -2.175 1.00 94.69 131 PRO A CA 1
ATOM 1028 C C . PRO A 1 131 ? -1.686 -1.874 -1.733 1.00 94.69 131 PRO A C 1
ATOM 1030 O O . PRO A 1 131 ? -0.517 -1.986 -2.092 1.00 94.69 131 PRO A O 1
ATOM 1033 N N . LEU A 1 132 ? -2.064 -0.911 -0.889 1.00 95.06 132 LEU A N 1
ATOM 1034 C CA . LEU A 1 132 ? -1.116 -0.007 -0.231 1.00 95.06 132 LEU A CA 1
ATOM 1035 C C . LEU A 1 132 ? -0.108 -0.796 0.621 1.00 95.06 132 LEU A C 1
ATOM 1037 O O . LEU A 1 132 ? -0.487 -1.353 1.653 1.00 95.06 132 LEU A O 1
ATOM 1041 N N . SER A 1 133 ? 1.151 -0.765 0.191 1.00 93.88 133 SER A N 1
ATOM 1042 C CA . SER A 1 133 ? 2.321 -1.328 0.867 1.00 93.88 133 SER A CA 1
ATOM 1043 C C . SER A 1 133 ? 3.103 -0.258 1.636 1.00 93.88 133 SER A C 1
ATOM 1045 O O . SER A 1 133 ? 3.029 0.935 1.318 1.00 93.88 133 SER A O 1
ATOM 1047 N N . LEU A 1 134 ? 3.882 -0.678 2.635 1.00 93.12 134 LEU A N 1
ATOM 1048 C CA . LEU A 1 134 ? 4.882 0.153 3.294 1.00 93.12 134 LEU A CA 1
ATOM 1049 C C . LEU A 1 134 ? 5.967 0.603 2.309 1.00 93.12 134 LEU A C 1
ATOM 1051 O O . LEU A 1 134 ? 6.373 1.761 2.368 1.00 93.12 134 LEU A O 1
ATOM 1055 N N . THR A 1 135 ? 6.379 -0.248 1.366 1.00 91.44 135 THR A N 1
ATOM 1056 C CA . THR A 1 135 ? 7.376 0.112 0.339 1.00 91.44 135 THR A CA 1
ATOM 1057 C C . THR A 1 135 ? 6.929 1.319 -0.484 1.00 91.44 135 THR A C 1
ATOM 1059 O O . THR A 1 135 ? 7.705 2.251 -0.675 1.00 91.44 135 THR A O 1
ATOM 1062 N N . ASN A 1 136 ? 5.640 1.377 -0.844 1.00 91.75 136 ASN A N 1
ATOM 1063 C CA . ASN A 1 136 ? 5.040 2.496 -1.582 1.00 91.75 136 ASN A CA 1
ATOM 1064 C C . ASN A 1 136 ? 5.101 3.822 -0.816 1.00 91.75 136 ASN A C 1
ATOM 1066 O O . ASN A 1 136 ? 4.968 4.876 -1.424 1.00 91.75 136 ASN A O 1
ATOM 1070 N N . ILE A 1 137 ? 5.240 3.786 0.509 1.00 93.44 137 ILE A N 1
ATOM 1071 C CA . ILE A 1 137 ? 5.366 4.976 1.356 1.00 93.44 137 ILE A CA 1
ATOM 1072 C C . ILE A 1 137 ? 6.844 5.304 1.568 1.00 93.44 137 ILE A C 1
ATOM 1074 O O . ILE A 1 137 ? 7.241 6.459 1.442 1.00 93.44 137 ILE A O 1
ATOM 1078 N N . VAL A 1 138 ? 7.664 4.303 1.894 1.00 92.81 138 VAL A N 1
ATOM 1079 C CA . VAL A 1 138 ? 9.069 4.522 2.256 1.00 92.81 138 VAL A CA 1
ATOM 1080 C C . VAL A 1 138 ? 9.923 4.901 1.047 1.00 92.81 138 VAL A C 1
ATOM 1082 O O . VAL A 1 138 ? 10.821 5.719 1.212 1.00 92.81 138 VAL A O 1
ATOM 1085 N N . ALA A 1 139 ? 9.590 4.433 -0.161 1.00 91.12 139 ALA A N 1
ATOM 1086 C CA . ALA A 1 139 ? 10.230 4.871 -1.406 1.00 91.12 139 ALA A CA 1
ATOM 1087 C C . ALA A 1 139 ? 10.259 6.410 -1.539 1.00 91.12 139 ALA A C 1
ATOM 1089 O O . ALA A 1 139 ? 11.267 7.001 -1.913 1.00 91.12 139 ALA A O 1
ATOM 1090 N N . TRP A 1 140 ? 9.193 7.086 -1.105 1.00 91.31 140 TRP A N 1
ATOM 1091 C CA . TRP A 1 140 ? 9.134 8.548 -1.069 1.00 91.31 140 TRP A CA 1
ATOM 1092 C C . TRP A 1 140 ? 9.983 9.158 0.044 1.00 91.31 140 TRP A C 1
ATOM 1094 O O . TRP A 1 140 ? 10.555 10.228 -0.139 1.00 91.31 140 TRP A O 1
ATOM 1104 N N . LEU A 1 141 ? 10.066 8.495 1.201 1.00 91.12 141 LEU A N 1
ATOM 1105 C CA . LEU A 1 141 ? 10.844 8.977 2.346 1.00 91.12 141 LEU A CA 1
ATOM 1106 C C . LEU A 1 141 ? 12.351 8.962 2.075 1.00 91.12 141 LEU A C 1
ATOM 1108 O O . LEU A 1 141 ? 13.060 9.803 2.619 1.00 91.12 141 LEU A O 1
ATOM 1112 N N . ILE A 1 142 ? 12.823 8.032 1.245 1.00 90.81 142 ILE A N 1
ATOM 1113 C CA . ILE A 1 142 ? 14.229 7.947 0.824 1.00 90.81 142 ILE A CA 1
ATOM 1114 C C . ILE A 1 142 ? 14.529 8.753 -0.448 1.00 90.81 142 ILE A C 1
ATOM 1116 O O . ILE A 1 142 ? 15.651 8.713 -0.935 1.00 90.81 142 ILE A O 1
ATOM 1120 N N . GLY A 1 143 ? 13.548 9.479 -0.997 1.00 88.19 143 GLY A N 1
ATOM 1121 C CA . GLY A 1 143 ? 13.741 10.297 -2.198 1.00 88.19 143 GLY A CA 1
ATOM 1122 C C . GLY A 1 143 ? 13.792 9.510 -3.511 1.00 88.19 143 GLY A C 1
ATOM 1123 O O . GLY A 1 143 ? 14.247 10.054 -4.510 1.00 88.19 143 GLY A O 1
ATOM 1124 N N . SER A 1 144 ? 13.292 8.271 -3.531 1.00 86.81 144 SER A N 1
ATOM 1125 C CA . SER A 1 144 ? 13.207 7.428 -4.732 1.00 86.81 144 SER A CA 1
ATOM 1126 C C . SER A 1 144 ? 11.745 7.078 -5.066 1.00 86.81 144 SER A C 1
ATOM 1128 O O . SER A 1 144 ? 11.336 5.917 -4.978 1.00 86.81 144 SER A O 1
ATOM 1130 N N . PRO A 1 145 ? 10.882 8.075 -5.360 1.00 87.38 145 PRO A N 1
ATOM 1131 C CA . PRO A 1 145 ? 9.515 7.802 -5.781 1.00 87.38 145 PRO A CA 1
ATOM 1132 C C . PRO A 1 145 ? 9.497 7.128 -7.166 1.00 87.38 145 PRO A C 1
ATOM 1134 O O . PRO A 1 145 ? 10.347 7.421 -8.009 1.00 87.38 145 PRO A O 1
ATOM 1137 N N . PRO A 1 146 ? 8.516 6.251 -7.438 1.00 85.31 146 PRO A N 1
ATOM 1138 C CA . PRO A 1 146 ? 8.414 5.585 -8.732 1.00 85.31 146 PRO A CA 1
ATOM 1139 C C . PRO A 1 146 ? 8.124 6.592 -9.858 1.00 85.31 146 PRO A C 1
ATOM 1141 O O . PRO A 1 146 ? 7.445 7.587 -9.631 1.00 85.31 146 PRO A O 1
ATOM 1144 N N . ASN A 1 147 ? 8.575 6.323 -11.087 1.00 84.50 147 ASN A N 1
ATOM 1145 C CA . ASN A 1 147 ? 8.337 7.201 -12.243 1.00 84.50 147 ASN A CA 1
ATOM 1146 C C . ASN A 1 147 ? 6.825 7.441 -12.462 1.00 84.50 147 ASN A C 1
ATOM 1148 O O . ASN A 1 147 ? 6.046 6.488 -12.582 1.00 84.50 147 ASN A O 1
ATOM 1152 N N . LEU A 1 148 ? 6.417 8.715 -12.491 1.00 85.06 148 LEU A N 1
ATOM 1153 C CA . LEU A 1 148 ? 5.013 9.141 -12.504 1.00 85.06 148 LEU A CA 1
ATOM 1154 C C . LEU A 1 148 ? 4.217 8.625 -13.721 1.00 85.06 148 LEU A C 1
ATOM 1156 O O . LEU A 1 148 ? 3.156 8.038 -13.484 1.00 85.06 148 LEU A O 1
ATOM 1160 N N . PRO A 1 149 ? 4.676 8.795 -14.980 1.00 83.06 149 PRO A N 1
ATOM 1161 C CA . PRO A 1 149 ? 3.961 8.329 -16.172 1.00 83.06 149 PRO A CA 1
ATOM 1162 C C . PRO A 1 149 ? 3.434 6.893 -16.093 1.00 83.06 149 PRO A C 1
ATOM 1164 O O . PRO A 1 149 ? 2.313 6.619 -16.525 1.00 83.06 149 PRO A O 1
ATOM 1167 N N . ASN A 1 150 ? 4.209 6.000 -15.474 1.00 79.19 150 ASN A N 1
ATOM 1168 C CA . ASN A 1 150 ? 3.895 4.575 -15.379 1.00 79.19 150 ASN A CA 1
ATOM 1169 C C . ASN A 1 150 ? 3.292 4.151 -14.029 1.00 79.19 150 ASN A C 1
ATOM 1171 O O . ASN A 1 150 ? 2.827 3.020 -13.881 1.00 79.19 150 ASN A O 1
ATOM 1175 N N . ASN A 1 151 ? 3.287 5.040 -13.031 1.00 87.94 151 ASN A N 1
ATOM 1176 C CA . ASN A 1 151 ? 2.881 4.716 -11.661 1.00 87.94 151 ASN A CA 1
ATOM 1177 C C . ASN A 1 151 ? 1.831 5.673 -11.090 1.00 87.94 151 ASN A C 1
ATOM 1179 O O . ASN A 1 151 ? 1.665 5.734 -9.869 1.00 87.94 151 ASN A O 1
ATOM 1183 N N . LEU A 1 152 ? 1.074 6.376 -11.939 1.00 92.19 152 LEU A N 1
ATOM 1184 C CA . LEU A 1 152 ? 0.019 7.301 -11.512 1.00 92.19 152 LEU A CA 1
ATOM 1185 C C . LEU A 1 152 ? -0.931 6.681 -10.471 1.00 92.19 152 LEU A C 1
ATOM 1187 O O . LEU A 1 152 ? -1.272 7.326 -9.477 1.00 92.19 152 LEU A O 1
ATOM 1191 N N . PHE A 1 153 ? -1.301 5.411 -10.642 1.00 93.12 153 PHE A N 1
ATOM 1192 C CA . PHE A 1 153 ? -2.082 4.661 -9.660 1.00 93.12 153 PHE A CA 1
ATOM 1193 C C . PHE A 1 153 ? -1.500 4.727 -8.235 1.00 93.12 153 PHE A C 1
ATOM 1195 O O . PHE A 1 153 ? -2.229 4.992 -7.277 1.00 93.12 153 PHE A O 1
ATOM 1202 N N . LEU A 1 154 ? -0.188 4.511 -8.078 1.00 93.00 154 LEU A N 1
ATOM 1203 C CA . LEU A 1 154 ? 0.482 4.546 -6.774 1.00 93.00 154 LEU A CA 1
ATOM 1204 C C . LEU A 1 154 ? 0.484 5.957 -6.184 1.00 93.00 154 LEU A C 1
ATOM 1206 O O . LEU A 1 154 ? 0.295 6.105 -4.977 1.00 93.00 154 LEU A O 1
ATOM 1210 N N . TYR A 1 155 ? 0.623 6.987 -7.021 1.00 94.75 155 TYR A N 1
ATOM 1211 C CA . TYR A 1 155 ? 0.525 8.383 -6.589 1.00 94.75 155 TYR A CA 1
ATOM 1212 C C . TYR A 1 155 ? -0.867 8.684 -6.036 1.00 94.75 155 TYR A C 1
ATOM 1214 O O . TYR A 1 155 ? -0.992 9.184 -4.916 1.00 94.75 155 TYR A O 1
ATOM 1222 N N . ILE A 1 156 ? -1.919 8.319 -6.775 1.00 96.56 156 ILE A N 1
ATOM 1223 C CA . ILE A 1 156 ? -3.310 8.485 -6.331 1.00 96.56 156 ILE A CA 1
ATOM 1224 C C . ILE A 1 156 ? -3.546 7.709 -5.031 1.00 96.56 156 ILE A C 1
ATOM 1226 O O . ILE A 1 156 ? -4.173 8.229 -4.108 1.00 96.56 156 ILE A O 1
ATOM 1230 N N . LEU A 1 157 ? -3.029 6.484 -4.925 1.00 96.50 157 LEU A N 1
ATOM 1231 C CA . LEU A 1 157 ? -3.218 5.641 -3.749 1.00 96.50 157 LEU A CA 1
ATOM 1232 C C . LEU A 1 157 ? -2.518 6.226 -2.518 1.00 96.50 157 LEU A C 1
ATOM 1234 O O . LEU A 1 157 ? -3.159 6.429 -1.489 1.00 96.50 157 LEU A O 1
ATOM 1238 N N . VAL A 1 158 ? -1.220 6.514 -2.606 1.00 96.00 158 VAL A N 1
ATOM 1239 C CA . VAL A 1 158 ? -0.420 6.991 -1.470 1.00 96.00 158 VAL A CA 1
ATOM 1240 C C . VAL A 1 158 ? -0.848 8.401 -1.071 1.00 96.00 158 VAL A C 1
ATOM 1242 O O . VAL A 1 158 ? -1.225 8.619 0.085 1.00 96.00 158 VAL A O 1
ATOM 1245 N N . LEU A 1 159 ? -0.863 9.349 -2.014 1.00 96.50 159 LEU A N 1
ATOM 1246 C CA . LEU A 1 159 ? -1.227 10.740 -1.732 1.00 96.50 159 LEU A CA 1
ATOM 1247 C C . LEU A 1 159 ? -2.707 10.866 -1.375 1.00 96.50 159 LEU A C 1
ATOM 1249 O O . LEU A 1 159 ? -3.050 11.615 -0.462 1.00 96.50 159 LEU A O 1
ATOM 1253 N N . GLY A 1 160 ? -3.584 10.099 -2.025 1.00 96.94 160 GLY A N 1
ATOM 1254 C CA . GLY A 1 160 ? -5.005 10.065 -1.696 1.00 96.94 160 GLY A CA 1
ATOM 1255 C C . GLY A 1 160 ? -5.251 9.525 -0.291 1.00 96.94 160 GLY A C 1
ATOM 1256 O O . GLY A 1 160 ? -5.954 10.157 0.496 1.00 96.94 160 GLY A O 1
ATOM 1257 N N . VAL A 1 161 ? -4.637 8.400 0.089 1.00 97.31 161 VAL A N 1
ATOM 1258 C CA . VAL A 1 161 ? -4.821 7.825 1.433 1.00 97.31 161 VAL A CA 1
ATOM 1259 C C . VAL A 1 161 ? -4.211 8.715 2.517 1.00 97.31 161 VAL A C 1
ATOM 1261 O O . VAL A 1 161 ? -4.889 9.012 3.508 1.00 97.31 161 VAL A O 1
ATOM 1264 N N . VAL A 1 162 ? -2.968 9.175 2.346 1.00 96.88 162 VAL A N 1
ATOM 1265 C CA . VAL A 1 162 ? -2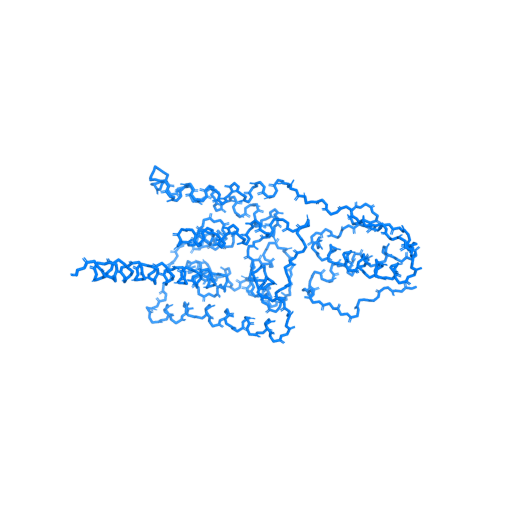.307 10.074 3.310 1.00 96.88 162 VAL A CA 1
ATOM 1266 C C . VAL A 1 162 ? -3.042 11.412 3.387 1.00 96.88 162 VAL A C 1
ATOM 1268 O O . VAL A 1 162 ? -3.338 11.886 4.485 1.00 96.88 162 VAL A O 1
ATOM 1271 N N . GLY A 1 163 ? -3.423 11.979 2.243 1.00 96.69 163 GLY A N 1
ATOM 1272 C CA . GLY A 1 163 ? -4.213 13.203 2.146 1.00 96.69 163 GLY A CA 1
ATOM 1273 C C . GLY A 1 163 ? -5.552 13.078 2.868 1.00 96.69 163 GLY A C 1
ATOM 1274 O O . GLY A 1 163 ? -5.883 13.921 3.700 1.00 96.69 163 GLY A O 1
ATOM 1275 N N . LEU A 1 164 ? -6.290 11.983 2.672 1.00 95.88 164 LEU A N 1
ATOM 1276 C CA . LEU A 1 164 ? -7.534 11.729 3.407 1.00 95.88 164 LEU A CA 1
ATOM 1277 C C . LEU A 1 164 ? -7.310 11.653 4.918 1.00 95.88 164 LEU A C 1
ATOM 1279 O O . LEU A 1 164 ? -8.121 12.177 5.689 1.00 95.88 164 LEU A O 1
ATOM 1283 N N . VAL A 1 165 ? -6.215 11.039 5.366 1.00 96.38 165 VAL A N 1
ATOM 1284 C CA . VAL A 1 165 ? -5.858 11.011 6.789 1.00 96.38 165 VAL A CA 1
ATOM 1285 C C . VAL A 1 165 ? -5.550 12.418 7.310 1.00 96.38 165 VAL A C 1
ATOM 1287 O O . VAL A 1 165 ? -6.056 12.789 8.374 1.00 96.38 165 VAL A O 1
ATOM 1290 N N . LEU A 1 166 ? -4.784 13.221 6.571 1.00 96.06 166 LEU A N 1
ATOM 1291 C CA . LEU A 1 166 ? -4.448 14.603 6.930 1.00 96.06 166 LEU A CA 1
ATOM 1292 C C . LEU A 1 166 ? -5.670 15.530 6.922 1.00 96.06 166 LEU A C 1
ATOM 1294 O O . LEU A 1 166 ? -5.789 16.397 7.788 1.00 96.06 166 LEU A O 1
ATOM 1298 N N . LEU A 1 167 ? -6.627 15.316 6.023 1.00 94.12 167 LEU A N 1
ATOM 1299 C CA . LEU A 1 167 ? -7.851 16.114 5.946 1.00 94.12 167 LEU A CA 1
ATOM 1300 C C . LEU A 1 167 ? -8.852 15.721 7.034 1.00 94.12 167 LEU A C 1
ATOM 1302 O O . LEU A 1 167 ? -9.396 16.581 7.729 1.00 94.12 167 LEU A O 1
ATOM 1306 N N . THR A 1 168 ? -9.064 14.422 7.256 1.00 93.69 168 THR A N 1
ATOM 1307 C CA . THR A 1 168 ? -10.161 13.927 8.109 1.00 93.69 168 THR A CA 1
ATOM 1308 C C . THR A 1 168 ? -9.729 13.524 9.521 1.00 93.69 168 THR A C 1
ATOM 1310 O O . THR A 1 168 ? -10.554 13.483 10.440 1.00 93.69 168 THR A O 1
ATOM 1313 N N . GLY A 1 169 ? -8.446 13.215 9.726 1.00 93.69 169 GLY A N 1
ATOM 1314 C CA . GLY A 1 169 ? -7.911 12.661 10.973 1.00 93.69 169 GLY A CA 1
ATOM 1315 C C . GLY A 1 169 ? -8.371 11.246 11.278 1.00 93.69 169 GLY A C 1
ATOM 1316 O O . GLY A 1 169 ? -8.391 10.854 12.449 1.00 93.69 169 GLY A O 1
ATOM 1317 N N . LYS A 1 170 ? -8.805 10.509 10.255 1.00 93.25 170 LYS A N 1
ATOM 1318 C CA . LYS A 1 170 ? -9.313 9.146 10.375 1.00 93.25 170 LYS A CA 1
ATOM 1319 C C . LYS A 1 170 ? -8.639 8.270 9.331 1.00 93.25 170 LYS A C 1
ATOM 1321 O O . LYS A 1 170 ? -8.456 8.681 8.194 1.00 93.25 170 LYS A O 1
ATOM 1326 N N . ASN A 1 171 ? -8.354 7.031 9.706 1.00 94.81 171 ASN A N 1
ATOM 1327 C CA . ASN A 1 171 ? -7.921 6.015 8.760 1.00 94.81 171 ASN A CA 1
ATOM 1328 C C . ASN A 1 171 ? -9.162 5.489 8.015 1.00 94.81 171 ASN A C 1
ATOM 1330 O O . ASN A 1 171 ? -10.041 4.866 8.622 1.00 94.81 171 ASN A O 1
ATOM 1334 N N . PHE A 1 172 ? -9.301 5.841 6.738 1.00 94.62 172 PHE A N 1
ATOM 1335 C CA . PHE A 1 172 ? -10.382 5.360 5.870 1.00 94.62 172 PHE A CA 1
ATOM 1336 C C . PHE A 1 172 ? -9.974 4.085 5.144 1.00 94.62 172 PHE A C 1
ATOM 1338 O O . PHE A 1 172 ? -10.709 3.103 5.205 1.00 94.62 172 PHE A O 1
ATOM 1345 N N . TYR A 1 173 ? -8.777 4.082 4.559 1.00 96.25 173 TYR A N 1
ATOM 1346 C CA . TYR A 1 173 ? -8.267 2.983 3.753 1.00 96.25 173 TYR A CA 1
ATOM 1347 C C . TYR A 1 173 ? -8.324 1.634 4.481 1.00 96.25 173 TYR A C 1
ATOM 1349 O O . TYR A 1 173 ? -9.061 0.748 4.051 1.00 96.25 173 TYR A O 1
ATOM 1357 N N . CYS A 1 174 ? -7.659 1.489 5.636 1.00 94.94 174 CYS A N 1
ATOM 1358 C CA . CYS A 1 174 ? -7.572 0.201 6.342 1.00 94.94 174 CYS A CA 1
ATOM 1359 C C . CYS A 1 174 ? -8.935 -0.370 6.773 1.00 94.94 174 CYS A C 1
ATOM 1361 O O . CYS A 1 174 ? -9.070 -1.579 6.939 1.00 94.94 174 CYS A O 1
ATOM 1363 N N . PHE A 1 175 ? -9.941 0.485 6.972 1.00 93.19 175 PHE A N 1
ATOM 1364 C CA . PHE A 1 175 ? -11.243 0.088 7.518 1.00 93.19 175 PHE A CA 1
ATOM 1365 C C . PHE A 1 175 ? -12.355 -0.046 6.468 1.00 93.19 175 PHE A C 1
ATOM 1367 O O . PHE A 1 175 ? -13.367 -0.684 6.756 1.00 93.19 175 PHE A O 1
ATOM 1374 N N . TRP A 1 176 ? -12.210 0.584 5.298 1.00 95.31 176 TRP A N 1
ATOM 1375 C CA . TRP A 1 176 ? -13.277 0.665 4.290 1.00 95.31 176 TRP A CA 1
ATOM 1376 C C . TRP A 1 176 ? -12.875 0.190 2.895 1.00 95.31 176 TRP A C 1
ATOM 1378 O O . TRP A 1 176 ? -13.775 -0.138 2.128 1.00 95.31 176 TRP A O 1
ATOM 1388 N N . LEU A 1 177 ? -11.581 0.161 2.562 1.00 96.94 177 LEU A N 1
ATOM 1389 C CA . LEU A 1 177 ? -11.113 -0.116 1.196 1.00 96.94 177 LEU A CA 1
ATOM 1390 C C . LEU A 1 177 ? -9.986 -1.155 1.123 1.00 96.94 177 LEU A C 1
ATOM 1392 O O . LEU A 1 177 ? -9.777 -1.762 0.083 1.00 96.94 177 LEU A O 1
ATOM 1396 N N . CYS A 1 178 ? -9.249 -1.375 2.210 1.00 97.06 178 CYS A N 1
ATOM 1397 C CA . CYS A 1 178 ? -8.116 -2.291 2.227 1.00 97.06 178 CYS A CA 1
ATOM 1398 C C . CYS A 1 178 ? -8.562 -3.734 1.914 1.00 97.06 178 CYS A C 1
ATOM 1400 O O . CYS A 1 178 ? -9.336 -4.305 2.692 1.00 97.06 178 CYS A O 1
ATOM 1402 N N . PRO A 1 179 ? -8.037 -4.355 0.840 1.00 97.50 179 PRO A N 1
ATOM 1403 C CA . PRO A 1 179 ? -8.447 -5.696 0.429 1.00 97.50 179 PRO A CA 1
ATOM 1404 C C . PRO A 1 179 ? -8.069 -6.753 1.471 1.00 97.50 179 PRO A C 1
ATOM 1406 O O . PRO A 1 179 ? -8.861 -7.634 1.783 1.00 97.50 179 PRO A O 1
ATOM 1409 N N . PHE A 1 180 ? -6.902 -6.627 2.108 1.00 97.00 180 PHE A N 1
ATOM 1410 C CA . PHE A 1 180 ? -6.463 -7.587 3.125 1.00 97.00 180 PHE A CA 1
ATOM 1411 C C . PHE A 1 180 ? -7.274 -7.520 4.429 1.00 97.00 180 PHE A C 1
ATOM 1413 O O . PHE A 1 180 ? -7.433 -8.516 5.135 1.00 97.00 180 PHE A O 1
ATOM 1420 N N . SER A 1 181 ? -7.816 -6.343 4.752 1.00 96.12 181 SER A N 1
ATOM 1421 C CA . SER A 1 181 ? -8.773 -6.185 5.852 1.00 96.12 181 SER A CA 1
ATOM 1422 C C . SER A 1 181 ? -10.070 -6.940 5.545 1.00 96.12 181 SER A C 1
ATOM 1424 O O . SER A 1 181 ? -10.582 -7.656 6.406 1.00 96.12 181 SER A O 1
ATOM 1426 N N . ALA A 1 182 ? -10.546 -6.860 4.294 1.00 97.00 182 ALA A N 1
ATOM 1427 C CA . ALA A 1 182 ? -11.717 -7.601 3.830 1.00 97.00 182 ALA A CA 1
ATOM 1428 C C . ALA A 1 182 ? -11.502 -9.121 3.897 1.00 97.00 182 ALA A C 1
ATOM 1430 O O . ALA A 1 182 ? -12.369 -9.820 4.414 1.00 97.00 182 ALA A O 1
ATOM 1431 N N . VAL A 1 183 ? -10.339 -9.623 3.458 1.00 97.50 183 VAL A N 1
ATOM 1432 C CA . VAL A 1 183 ? -9.991 -11.055 3.550 1.00 97.50 183 VAL A CA 1
ATOM 1433 C C . VAL A 1 183 ? -10.078 -11.539 4.993 1.00 97.50 183 VAL A C 1
ATOM 1435 O O . VAL A 1 183 ? -10.829 -12.465 5.275 1.00 97.50 183 VAL A O 1
ATOM 1438 N N . GLN A 1 184 ? -9.390 -10.874 5.925 1.00 97.00 184 GLN A N 1
ATOM 1439 C CA . GLN A 1 184 ? -9.411 -11.288 7.332 1.00 97.00 184 GLN A CA 1
ATOM 1440 C C . GLN A 1 184 ? -10.813 -11.196 7.948 1.00 97.00 184 GLN A C 1
ATOM 1442 O O . GLN A 1 184 ? -11.166 -12.015 8.793 1.00 97.00 184 GLN A O 1
ATOM 1447 N N . GLU A 1 185 ? -11.624 -10.214 7.544 1.00 95.56 185 GLU A N 1
ATOM 1448 C CA . GLU A 1 185 ? -13.009 -10.093 8.007 1.00 95.56 185 GLU A CA 1
ATOM 1449 C C . GLU A 1 185 ? -13.894 -11.234 7.482 1.00 95.56 185 GLU A C 1
ATOM 1451 O O . GLU A 1 185 ? -14.740 -11.738 8.224 1.00 95.56 185 GLU A O 1
ATOM 1456 N N . VAL A 1 186 ? -13.689 -11.672 6.237 1.00 95.81 186 VAL A N 1
ATOM 1457 C CA . VAL A 1 186 ? -14.357 -12.851 5.669 1.00 95.81 186 VAL A CA 1
ATOM 1458 C C . VAL A 1 186 ? -13.894 -14.120 6.383 1.00 95.81 186 VAL A C 1
ATOM 1460 O O . VAL A 1 186 ? -14.736 -14.877 6.861 1.00 95.81 186 VAL A O 1
ATOM 1463 N N . THR A 1 187 ? -12.585 -14.318 6.549 1.00 96.06 187 THR A N 1
ATOM 1464 C CA . THR A 1 187 ? -12.020 -15.470 7.267 1.00 96.06 187 THR A CA 1
ATOM 1465 C C . THR A 1 187 ? -12.562 -15.573 8.692 1.00 96.06 187 THR A C 1
ATOM 1467 O O . THR A 1 187 ? -12.987 -16.643 9.117 1.00 96.06 187 THR A O 1
ATOM 1470 N N . TYR A 1 188 ? -12.645 -14.452 9.410 1.00 96.19 188 TYR A N 1
ATOM 1471 C CA . TYR A 1 188 ? -13.206 -14.411 10.761 1.00 96.19 188 TYR A CA 1
ATOM 1472 C C . TYR A 1 188 ? -14.688 -14.815 10.815 1.00 96.19 188 TYR A C 1
ATOM 1474 O O . TYR A 1 188 ? -15.136 -15.441 11.777 1.00 96.19 188 TYR A O 1
ATOM 1482 N N . ARG A 1 189 ? -15.472 -14.470 9.785 1.00 93.81 189 ARG A N 1
ATOM 1483 C CA . ARG A 1 189 ? -16.878 -14.899 9.680 1.00 93.81 189 ARG A CA 1
ATOM 1484 C C . ARG A 1 189 ? -16.996 -16.387 9.398 1.00 93.81 189 ARG A C 1
ATOM 1486 O O . ARG A 1 189 ? -17.841 -17.034 10.004 1.00 93.81 189 ARG A O 1
ATOM 1493 N N . ILE A 1 190 ? -16.152 -16.907 8.509 1.00 94.00 190 ILE A N 1
ATOM 1494 C CA . ILE A 1 190 ? -16.097 -18.338 8.191 1.00 94.00 190 ILE A CA 1
ATOM 1495 C C . ILE A 1 190 ? -15.685 -19.136 9.435 1.00 94.00 190 ILE A C 1
ATOM 1497 O O . ILE A 1 190 ? -16.261 -20.182 9.707 1.00 94.00 190 ILE A O 1
ATOM 1501 N N . GLY A 1 191 ? -14.769 -18.607 10.251 1.00 90.38 191 GLY A N 1
ATOM 1502 C CA . GLY A 1 191 ? -14.343 -19.206 11.520 1.00 90.38 191 GLY A CA 1
ATOM 1503 C C . GLY A 1 191 ? -15.352 -19.166 12.663 1.00 90.38 191 GLY A C 1
ATOM 1504 O O . GLY A 1 191 ? -14.961 -19.335 13.813 1.00 90.38 191 GLY A O 1
ATOM 1505 N N . GLY A 1 192 ? -16.631 -18.904 12.391 1.00 87.69 192 GLY A N 1
ATOM 1506 C CA . GLY A 1 192 ? -17.680 -18.935 13.411 1.00 87.69 192 GLY A CA 1
ATOM 1507 C C . GLY A 1 192 ? -17.625 -17.774 14.405 1.00 87.69 192 GLY A C 1
ATOM 1508 O O . GLY A 1 192 ? -18.313 -17.813 15.420 1.00 87.69 192 GLY A O 1
ATOM 1509 N N . GLN A 1 193 ? -16.831 -16.732 14.126 1.00 88.75 193 GLN A N 1
ATOM 1510 C CA . GLN A 1 193 ? -16.748 -15.515 14.937 1.00 88.75 193 GLN A CA 1
ATOM 1511 C C . GLN A 1 193 ? -16.431 -15.769 16.420 1.00 88.75 193 GLN A C 1
ATOM 1513 O O . GLN A 1 193 ? -16.922 -15.040 17.285 1.00 88.75 193 GLN A O 1
ATOM 1518 N N . ILE A 1 194 ? -15.574 -16.759 16.703 1.00 84.50 194 ILE A N 1
ATOM 1519 C CA . ILE A 1 194 ? -15.177 -17.177 18.064 1.00 84.50 194 ILE A CA 1
ATOM 1520 C C . ILE A 1 194 ? -14.764 -15.971 18.928 1.00 84.50 194 ILE A C 1
ATOM 1522 O O . ILE A 1 194 ? -15.030 -15.931 20.128 1.00 84.50 194 ILE A O 1
ATOM 1526 N N . GLY A 1 195 ? -14.154 -14.951 18.314 1.00 82.31 195 GLY A N 1
ATOM 1527 C CA . GLY A 1 195 ? -13.999 -13.636 18.930 1.00 82.31 195 GLY A CA 1
ATOM 1528 C C . GLY A 1 195 ? -13.030 -13.615 20.095 1.00 82.31 195 GLY A C 1
ATOM 1529 O O . GLY A 1 195 ? -13.238 -12.859 21.049 1.00 82.31 195 GLY A O 1
ATOM 1530 N N . LEU A 1 196 ? -11.954 -14.402 20.005 1.00 85.50 196 LEU A N 1
ATOM 1531 C CA . LEU A 1 196 ? -10.905 -14.408 21.015 1.00 85.50 196 LEU A CA 1
ATOM 1532 C C . LEU A 1 196 ? -10.302 -13.006 21.141 1.00 85.50 196 LEU A C 1
ATOM 1534 O O . LEU A 1 196 ? -9.772 -12.429 20.187 1.00 85.50 196 LEU A O 1
ATOM 1538 N N . LYS A 1 197 ? -10.390 -12.447 22.349 1.00 85.62 197 LYS A N 1
ATOM 1539 C CA . LYS A 1 197 ? -9.840 -11.134 22.687 1.00 85.62 197 LYS A CA 1
ATOM 1540 C C . LYS A 1 197 ? -8.691 -11.307 23.675 1.00 85.62 197 LYS A C 1
ATOM 1542 O O . LYS A 1 197 ? -8.911 -11.846 24.761 1.00 85.62 197 LYS A O 1
ATOM 1547 N N . PRO A 1 198 ? -7.479 -10.827 23.349 1.00 84.69 198 PRO A N 1
ATOM 1548 C CA . PRO A 1 198 ? -6.378 -10.817 24.301 1.00 84.69 198 PRO A CA 1
ATOM 1549 C C . PRO A 1 198 ? -6.738 -10.019 25.560 1.00 84.69 198 PRO A C 1
ATOM 1551 O O . PRO A 1 198 ? -7.462 -9.021 25.495 1.00 84.69 198 PRO A O 1
ATOM 1554 N N . LYS A 1 199 ? -6.171 -10.411 26.708 1.00 90.56 199 LYS A N 1
ATOM 1555 C CA . LYS A 1 199 ? -6.277 -9.633 27.954 1.00 90.56 199 LYS A CA 1
ATOM 1556 C C . LYS A 1 199 ? -5.791 -8.188 27.720 1.00 90.56 199 LYS A C 1
ATOM 1558 O O . LYS A 1 199 ? -4.862 -7.996 26.934 1.00 90.56 199 LYS A O 1
ATOM 1563 N N . PRO A 1 200 ? -6.316 -7.167 28.427 1.00 90.06 200 PRO A N 1
ATOM 1564 C CA . PRO A 1 200 ? -6.000 -5.759 28.151 1.00 90.06 200 PRO A CA 1
ATOM 1565 C C . PRO A 1 200 ? -4.501 -5.416 28.114 1.00 90.06 200 PRO A C 1
ATOM 1567 O O . PRO A 1 200 ? -4.061 -4.657 27.248 1.00 90.06 200 PRO A O 1
ATOM 1570 N N . LYS A 1 201 ? -3.698 -6.001 29.017 1.00 91.75 201 LYS A N 1
ATOM 1571 C CA . LYS A 1 201 ? -2.233 -5.825 29.031 1.00 91.75 201 LYS A CA 1
ATOM 1572 C C . LYS A 1 201 ? -1.592 -6.378 27.753 1.00 91.75 201 LYS A C 1
ATOM 1574 O O . LYS A 1 201 ? -0.849 -5.664 27.085 1.00 91.75 201 LYS A O 1
ATOM 1579 N N . THR A 1 202 ? -1.943 -7.609 27.380 1.00 89.75 202 THR A N 1
ATOM 1580 C CA . THR A 1 202 ? -1.480 -8.276 26.156 1.00 89.75 202 THR A CA 1
ATOM 1581 C C . THR A 1 202 ? -1.929 -7.526 24.908 1.00 89.75 202 THR A C 1
ATOM 1583 O O . THR A 1 202 ? -1.127 -7.303 24.012 1.00 89.75 202 THR A O 1
ATOM 1586 N N . TYR A 1 203 ? -3.177 -7.055 24.870 1.00 89.50 203 TYR A N 1
ATOM 1587 C CA . TYR A 1 203 ? -3.696 -6.244 23.770 1.00 89.50 203 TYR A CA 1
ATOM 1588 C C . TYR A 1 203 ? -2.861 -4.975 23.553 1.00 89.50 203 TYR A C 1
ATOM 1590 O O . TYR A 1 203 ? -2.479 -4.667 22.424 1.00 89.50 203 TYR A O 1
ATOM 1598 N N . LYS A 1 204 ? -2.543 -4.242 24.631 1.00 89.75 204 LYS A N 1
ATOM 1599 C CA . LYS A 1 204 ? -1.717 -3.029 24.547 1.00 89.75 204 LYS A CA 1
ATOM 1600 C C . LYS A 1 204 ? -0.299 -3.346 24.069 1.00 89.75 204 LYS A C 1
ATOM 1602 O O . LYS A 1 204 ? 0.222 -2.611 23.235 1.00 89.75 204 LYS A O 1
ATOM 1607 N N . PHE A 1 205 ? 0.296 -4.427 24.573 1.00 92.62 205 PHE A N 1
ATOM 1608 C CA . PHE A 1 205 ? 1.615 -4.889 24.146 1.00 92.62 205 PHE A CA 1
ATOM 1609 C C . PHE A 1 205 ? 1.631 -5.253 22.655 1.00 92.62 205 PHE A C 1
ATOM 1611 O O . PHE A 1 205 ? 2.377 -4.645 21.894 1.00 92.62 205 PHE A O 1
ATOM 1618 N N . LEU A 1 206 ? 0.735 -6.143 22.216 1.00 90.31 206 LEU A N 1
ATOM 1619 C CA . LEU A 1 206 ? 0.613 -6.567 20.818 1.00 90.31 206 LEU A CA 1
ATOM 1620 C C . LEU A 1 206 ? 0.374 -5.381 19.881 1.00 90.31 206 LEU A C 1
ATOM 1622 O O . LEU A 1 206 ? 1.008 -5.267 18.841 1.00 90.31 206 LEU A O 1
ATOM 1626 N N . ARG A 1 207 ? -0.489 -4.436 20.264 1.00 89.88 207 ARG A N 1
ATOM 1627 C CA . ARG A 1 207 ? -0.752 -3.237 19.455 1.00 89.88 207 ARG A CA 1
ATOM 1628 C C . ARG A 1 207 ? 0.458 -2.302 19.340 1.00 89.88 207 ARG A C 1
ATOM 1630 O O . ARG A 1 207 ? 0.494 -1.475 18.424 1.00 89.88 207 ARG A O 1
ATOM 1637 N N . ASN A 1 208 ? 1.416 -2.389 20.261 1.00 93.69 208 ASN A N 1
ATOM 1638 C CA . ASN A 1 208 ? 2.651 -1.619 20.187 1.00 93.69 208 ASN A CA 1
ATOM 1639 C C . ASN A 1 208 ? 3.696 -2.270 19.268 1.00 93.69 208 ASN A C 1
ATOM 1641 O O . ASN A 1 208 ? 4.514 -1.542 18.710 1.00 93.69 208 ASN A O 1
ATOM 1645 N N . ILE A 1 209 ? 3.623 -3.588 19.039 1.00 94.00 209 ILE A N 1
ATOM 1646 C CA . ILE A 1 209 ? 4.562 -4.324 18.175 1.00 94.00 209 ILE A CA 1
ATOM 1647 C C . ILE A 1 209 ? 4.593 -3.740 16.762 1.00 94.00 209 ILE A C 1
ATOM 1649 O O . ILE A 1 209 ? 5.673 -3.445 16.268 1.00 94.00 209 ILE A O 1
ATOM 1653 N N . ARG A 1 210 ? 3.446 -3.459 16.133 1.00 94.19 210 ARG A N 1
ATOM 1654 C CA . ARG A 1 210 ? 3.417 -2.808 14.804 1.00 94.19 210 ARG A CA 1
ATOM 1655 C C . ARG A 1 210 ? 4.195 -1.486 14.712 1.00 94.19 210 ARG A C 1
ATOM 1657 O O . ARG A 1 210 ? 4.655 -1.144 13.630 1.00 94.19 210 ARG A O 1
ATOM 1664 N N . PHE A 1 211 ? 4.345 -0.727 15.807 1.00 95.69 211 PHE A N 1
ATOM 1665 C CA . PHE A 1 211 ? 5.166 0.493 15.800 1.00 95.69 211 PHE A CA 1
ATOM 1666 C C . PHE A 1 211 ? 6.658 0.169 15.891 1.00 95.69 211 PHE A C 1
ATOM 1668 O O . PHE A 1 211 ? 7.452 0.847 15.250 1.00 95.69 211 PHE A O 1
ATOM 1675 N N . LEU A 1 212 ? 7.026 -0.868 16.650 1.00 95.19 212 LEU A N 1
ATOM 1676 C CA . LEU A 1 212 ? 8.395 -1.381 16.683 1.00 95.19 212 LEU A CA 1
ATOM 1677 C C . LEU A 1 212 ? 8.798 -1.947 15.316 1.00 95.19 212 LEU A C 1
ATOM 1679 O O . LEU A 1 212 ? 9.868 -1.617 14.824 1.00 95.19 212 LEU A O 1
ATOM 1683 N N . LEU A 1 213 ? 7.920 -2.730 14.681 1.00 94.62 213 LEU A N 1
ATOM 1684 C CA . LEU A 1 213 ? 8.138 -3.271 13.337 1.00 94.62 213 LEU A CA 1
ATOM 1685 C C . LEU A 1 213 ? 8.276 -2.160 12.297 1.00 94.62 213 LEU A C 1
ATOM 1687 O O . LEU A 1 213 ? 9.197 -2.197 11.491 1.00 94.62 213 LEU A O 1
ATOM 1691 N N . LEU A 1 214 ? 7.407 -1.144 12.345 1.00 95.62 214 LEU A N 1
ATOM 1692 C CA . LEU A 1 214 ? 7.538 0.031 11.486 1.00 95.62 214 LEU A CA 1
ATOM 1693 C C . LEU A 1 214 ? 8.882 0.738 11.704 1.00 95.62 214 LEU A C 1
ATOM 1695 O O . LEU A 1 214 ? 9.547 1.076 10.734 1.00 95.62 214 LEU A O 1
ATOM 1699 N N . TRP A 1 215 ? 9.280 0.966 12.959 1.00 95.94 215 TRP A N 1
ATOM 1700 C CA . TRP A 1 215 ? 10.558 1.608 13.268 1.00 95.94 215 TRP A CA 1
ATOM 1701 C C . TRP A 1 215 ? 11.742 0.786 12.746 1.00 95.94 215 TRP A C 1
ATOM 1703 O O . TRP A 1 215 ? 12.594 1.340 12.061 1.00 95.94 215 TRP A O 1
ATOM 1713 N N . ALA A 1 216 ? 11.761 -0.525 12.997 1.00 95.06 216 ALA A N 1
ATOM 1714 C CA . ALA A 1 216 ? 12.819 -1.418 12.532 1.00 95.06 216 ALA A CA 1
ATOM 1715 C C . ALA A 1 216 ? 12.905 -1.450 10.997 1.00 95.06 216 ALA A C 1
ATOM 1717 O O . ALA A 1 216 ? 13.993 -1.304 10.447 1.00 95.06 216 ALA A O 1
ATOM 1718 N N . ALA A 1 217 ? 11.761 -1.556 10.311 1.00 93.81 217 ALA A N 1
ATOM 1719 C CA . ALA A 1 217 ? 11.700 -1.507 8.852 1.00 93.81 217 ALA A CA 1
ATOM 1720 C C . ALA A 1 217 ? 12.249 -0.179 8.310 1.00 93.81 217 ALA A C 1
ATOM 1722 O O . ALA A 1 217 ? 13.059 -0.184 7.391 1.00 93.81 217 ALA A O 1
ATOM 1723 N N . LEU A 1 218 ? 11.874 0.957 8.911 1.00 94.50 218 LEU A N 1
ATOM 1724 C CA . LEU A 1 218 ? 12.414 2.260 8.519 1.00 94.50 218 LEU A CA 1
ATOM 1725 C C . LEU A 1 218 ? 13.929 2.343 8.735 1.00 94.50 218 LEU A C 1
ATOM 1727 O O . LEU A 1 218 ? 14.623 2.829 7.852 1.00 94.50 218 LEU A O 1
ATOM 1731 N N . MET A 1 219 ? 14.451 1.861 9.868 1.00 95.19 219 MET A N 1
ATOM 1732 C CA . MET A 1 219 ? 15.897 1.873 10.127 1.00 95.19 219 MET A CA 1
ATOM 1733 C C . MET A 1 219 ? 16.666 1.050 9.090 1.00 95.19 219 MET A C 1
ATOM 1735 O O . MET A 1 219 ? 17.673 1.527 8.577 1.00 95.19 219 MET A O 1
ATOM 1739 N N . LEU A 1 220 ? 16.175 -0.142 8.738 1.00 93.19 220 LEU A N 1
ATOM 1740 C CA . LEU A 1 220 ? 16.785 -0.971 7.695 1.00 93.19 220 LEU A CA 1
ATOM 1741 C C . LEU A 1 220 ? 16.755 -0.271 6.334 1.00 93.19 220 LEU A C 1
ATOM 1743 O O . LEU A 1 220 ? 17.785 -0.174 5.672 1.00 93.19 220 LEU A O 1
ATOM 1747 N N . VAL A 1 221 ? 15.600 0.269 5.936 1.00 92.38 221 VAL A N 1
ATOM 1748 C CA . VAL A 1 221 ? 15.479 0.953 4.643 1.00 92.38 221 VAL A CA 1
ATOM 1749 C C . VAL A 1 221 ? 16.368 2.194 4.574 1.00 92.38 221 VAL A C 1
ATOM 1751 O O . VAL A 1 221 ? 16.990 2.417 3.544 1.00 92.38 221 VAL A O 1
ATOM 1754 N N . PHE A 1 222 ? 16.475 2.991 5.641 1.00 93.25 222 PHE A N 1
ATOM 1755 C CA . PHE A 1 222 ? 17.366 4.156 5.643 1.00 93.25 222 PHE A CA 1
ATOM 1756 C C . PHE A 1 222 ? 18.845 3.767 5.646 1.00 93.25 222 PHE A C 1
ATOM 1758 O O . PHE A 1 222 ? 19.640 4.448 5.008 1.00 93.25 222 PHE A O 1
ATOM 1765 N N . TRP A 1 223 ? 19.215 2.684 6.333 1.00 93.69 223 TRP A N 1
ATOM 1766 C CA . TRP A 1 223 ? 20.603 2.226 6.404 1.00 93.69 223 TRP A CA 1
ATOM 1767 C C . TRP A 1 223 ? 21.111 1.685 5.065 1.00 93.69 223 TRP A C 1
ATOM 1769 O O . TRP A 1 223 ? 22.230 1.985 4.664 1.00 93.69 223 TRP A O 1
ATOM 1779 N N . PHE A 1 224 ? 20.285 0.901 4.370 1.00 90.38 224 PHE A N 1
ATOM 1780 C CA . PHE A 1 224 ? 20.644 0.276 3.092 1.00 90.38 224 PHE A CA 1
ATOM 1781 C C . PHE A 1 224 ? 20.104 1.025 1.872 1.00 90.38 224 PHE A C 1
ATOM 1783 O O . PHE A 1 224 ? 20.323 0.594 0.743 1.00 90.38 224 PHE A O 1
ATOM 1790 N N . THR A 1 225 ? 19.364 2.118 2.075 1.00 88.25 225 THR A N 1
ATOM 1791 C CA . THR A 1 225 ? 18.705 2.901 1.012 1.00 88.25 225 THR A CA 1
ATOM 1792 C C . THR A 1 225 ? 17.842 2.061 0.061 1.00 88.25 225 THR A C 1
ATOM 1794 O O . THR A 1 225 ? 17.655 2.419 -1.096 1.00 88.25 225 THR A O 1
ATOM 1797 N N . ASN A 1 226 ? 17.289 0.948 0.556 1.00 86.50 226 ASN A N 1
ATOM 1798 C CA . ASN A 1 226 ? 16.570 -0.037 -0.249 1.00 86.50 226 ASN A CA 1
ATOM 1799 C C . ASN A 1 226 ? 15.137 -0.225 0.286 1.00 86.50 226 ASN A C 1
ATOM 1801 O O . ASN A 1 226 ? 14.958 -0.815 1.359 1.00 86.50 226 ASN A O 1
ATOM 1805 N N . PRO A 1 227 ? 14.098 0.241 -0.438 1.00 84.50 227 PRO A N 1
ATOM 1806 C CA . PRO A 1 227 ? 12.712 0.165 0.013 1.00 84.50 227 PRO A CA 1
ATOM 1807 C C . PRO A 1 227 ? 12.171 -1.270 0.058 1.00 84.50 227 PRO A C 1
ATOM 1809 O O . PRO A 1 227 ? 11.241 -1.528 0.821 1.00 84.50 227 PRO A O 1
ATOM 1812 N N . SER A 1 228 ? 12.755 -2.216 -0.679 1.00 84.19 228 SER A N 1
ATOM 1813 C CA . SER A 1 228 ? 12.338 -3.625 -0.698 1.00 84.19 228 SER A CA 1
ATOM 1814 C C . SER A 1 228 ? 12.580 -4.336 0.637 1.00 84.19 228 SER A C 1
ATOM 1816 O O . SER A 1 228 ? 11.896 -5.307 0.955 1.00 84.19 228 SER A O 1
ATOM 1818 N N . LEU A 1 229 ? 13.462 -3.810 1.496 1.00 84.50 229 LEU A N 1
ATOM 1819 C CA . LEU A 1 229 ? 13.657 -4.329 2.858 1.00 84.50 229 LEU A CA 1
ATOM 1820 C C . LEU A 1 229 ? 12.447 -4.098 3.778 1.00 84.50 229 LEU A C 1
ATOM 1822 O O . LEU A 1 229 ? 12.348 -4.705 4.843 1.00 84.50 229 LEU A O 1
ATOM 1826 N N . ALA A 1 230 ? 11.506 -3.241 3.374 1.00 83.88 230 ALA A N 1
ATOM 1827 C CA . ALA A 1 230 ? 10.238 -3.052 4.070 1.00 83.88 230 ALA A CA 1
ATOM 1828 C C . ALA A 1 230 ? 9.136 -4.039 3.630 1.00 83.88 230 ALA A C 1
ATOM 1830 O O . ALA A 1 230 ? 8.010 -3.938 4.129 1.00 83.88 230 ALA A O 1
ATOM 1831 N N . VAL A 1 231 ? 9.424 -4.988 2.725 1.00 80.62 231 VAL A N 1
ATOM 1832 C CA . VAL A 1 231 ? 8.459 -6.001 2.263 1.00 80.62 231 VAL A CA 1
ATOM 1833 C C . VAL A 1 231 ? 8.243 -7.050 3.355 1.00 80.62 231 VAL A C 1
ATOM 1835 O O . VAL A 1 231 ? 8.873 -8.102 3.395 1.00 80.62 231 VAL A O 1
ATOM 1838 N N . PHE A 1 232 ? 7.311 -6.760 4.258 1.00 83.06 232 PHE A N 1
ATOM 1839 C CA . PHE A 1 232 ? 6.853 -7.685 5.292 1.00 83.06 232 PHE A CA 1
ATOM 1840 C C . PHE A 1 232 ? 5.327 -7.656 5.363 1.00 83.06 232 PHE A C 1
ATOM 1842 O O . PHE A 1 232 ? 4.725 -7.027 6.240 1.00 83.06 232 PHE A O 1
ATOM 1849 N N . GLU A 1 233 ? 4.683 -8.261 4.363 1.00 90.69 233 GLU A N 1
ATOM 1850 C CA . GLU A 1 233 ? 3.252 -8.085 4.122 1.00 90.69 233 GLU A CA 1
ATOM 1851 C C . GLU A 1 233 ? 2.601 -9.353 3.528 1.00 90.69 233 GLU A C 1
ATOM 1853 O O . GLU A 1 233 ? 2.926 -9.740 2.408 1.00 90.69 233 GLU A O 1
ATOM 1858 N N . PRO A 1 234 ? 1.628 -9.989 4.210 1.00 93.06 234 PRO A N 1
ATOM 1859 C CA . PRO A 1 234 ? 1.005 -11.238 3.754 1.00 93.06 234 PRO A CA 1
ATOM 1860 C C . PRO A 1 234 ? 0.120 -11.055 2.515 1.00 93.06 234 PRO A C 1
ATOM 1862 O O . PRO A 1 234 ? -0.151 -12.010 1.792 1.00 93.06 234 PRO A O 1
ATOM 1865 N N . TRP A 1 235 ? -0.363 -9.837 2.255 1.00 93.69 235 TRP A N 1
ATOM 1866 C CA . TRP A 1 235 ? -1.213 -9.582 1.093 1.00 93.69 235 TRP A CA 1
ATOM 1867 C C . TRP A 1 235 ? -0.450 -9.578 -0.223 1.00 93.69 235 TRP A C 1
ATOM 1869 O O . TRP A 1 235 ? -1.083 -9.816 -1.246 1.00 93.69 235 TRP A O 1
ATOM 1879 N N . GLY A 1 236 ? 0.863 -9.309 -0.201 1.00 90.69 236 GLY A N 1
ATOM 1880 C CA . GLY A 1 236 ? 1.706 -9.390 -1.391 1.00 90.69 236 GLY A CA 1
ATOM 1881 C C . GLY A 1 236 ? 1.566 -10.778 -1.996 1.00 90.69 236 GLY A C 1
ATOM 1882 O O . GLY A 1 236 ? 0.978 -10.912 -3.060 1.00 90.69 236 GLY A O 1
ATOM 1883 N N . THR A 1 237 ? 1.945 -11.802 -1.231 1.00 92.50 237 THR A N 1
ATOM 1884 C CA . THR A 1 237 ? 1.837 -13.217 -1.616 1.00 92.50 237 THR A CA 1
ATOM 1885 C C . THR A 1 237 ? 0.410 -13.651 -1.925 1.00 92.50 237 THR A C 1
ATOM 1887 O O . THR A 1 237 ? 0.191 -14.384 -2.884 1.00 92.50 237 THR A O 1
ATOM 1890 N N . LEU A 1 238 ? -0.578 -13.183 -1.154 1.00 95.31 238 LEU A N 1
ATOM 1891 C CA . LEU A 1 238 ? -1.974 -13.566 -1.374 1.00 95.31 238 LEU A CA 1
ATOM 1892 C C . LEU A 1 238 ? -2.499 -13.130 -2.748 1.00 95.31 238 LEU A C 1
ATOM 1894 O O . LEU A 1 238 ? -3.176 -13.909 -3.413 1.00 95.31 238 LEU A O 1
ATOM 1898 N N . PHE A 1 239 ? -2.244 -11.881 -3.147 1.00 94.00 239 PHE A N 1
ATOM 1899 C CA . PHE A 1 239 ? -2.824 -11.312 -4.366 1.00 94.00 239 PHE A CA 1
ATOM 1900 C C . PHE A 1 239 ? -1.922 -11.456 -5.592 1.00 94.00 239 PHE A C 1
ATOM 1902 O O . PHE A 1 239 ? -2.435 -11.534 -6.707 1.00 94.00 239 PHE A O 1
ATOM 1909 N N . SER A 1 240 ? -0.600 -11.507 -5.414 1.00 88.62 240 SER A N 1
ATOM 1910 C CA . SER A 1 240 ? 0.323 -11.808 -6.513 1.00 88.62 240 SER A CA 1
ATOM 1911 C C . SER A 1 240 ? 0.382 -13.299 -6.837 1.00 88.62 240 SER A C 1
ATOM 1913 O O . SER A 1 240 ? 0.768 -13.646 -7.949 1.00 88.62 240 SER A O 1
ATOM 1915 N N . GLN A 1 241 ? 0.033 -14.165 -5.873 1.00 90.00 241 GLN A N 1
ATOM 1916 C CA . GLN A 1 241 ? 0.271 -15.616 -5.909 1.00 90.00 241 GLN A CA 1
ATOM 1917 C C . GLN A 1 241 ? 1.753 -15.978 -6.093 1.00 90.00 241 GLN A C 1
ATOM 1919 O O . GLN A 1 241 ? 2.098 -17.055 -6.569 1.00 90.00 241 GLN A O 1
ATOM 1924 N N . VAL A 1 242 ? 2.637 -15.059 -5.714 1.00 85.00 242 VAL A N 1
ATOM 1925 C CA . VAL A 1 242 ? 4.082 -15.148 -5.895 1.00 85.00 242 VAL A CA 1
ATOM 1926 C C . VAL A 1 242 ? 4.735 -14.813 -4.563 1.00 85.00 242 VAL A C 1
ATOM 1928 O O . VAL A 1 242 ? 4.449 -13.772 -3.965 1.00 85.00 242 VAL A O 1
ATOM 1931 N N . GLY A 1 243 ? 5.616 -15.688 -4.090 1.00 85.44 243 GLY A N 1
ATOM 1932 C CA . GLY A 1 243 ? 6.377 -15.424 -2.880 1.00 85.44 243 GLY A CA 1
ATOM 1933 C C . GLY A 1 243 ? 7.270 -16.572 -2.441 1.00 85.44 243 GLY A C 1
ATOM 1934 O O . GLY A 1 243 ? 7.090 -17.715 -2.862 1.00 85.44 243 GLY A O 1
ATOM 1935 N N . GLY A 1 244 ? 8.232 -16.237 -1.583 1.00 87.81 244 GLY A N 1
ATOM 1936 C CA . GLY A 1 244 ? 9.117 -17.196 -0.927 1.00 87.81 244 GLY A CA 1
ATOM 1937 C C . GLY A 1 244 ? 8.407 -18.011 0.156 1.00 87.81 244 GLY A C 1
ATOM 1938 O O . GLY A 1 244 ? 7.278 -17.712 0.558 1.00 87.81 244 GLY A O 1
ATOM 1939 N N . ILE A 1 245 ? 9.082 -19.050 0.653 1.00 90.06 245 ILE A N 1
ATOM 1940 C CA . ILE A 1 245 ? 8.556 -19.946 1.698 1.00 90.06 245 ILE A CA 1
ATOM 1941 C C . ILE A 1 245 ? 8.165 -19.155 2.955 1.00 90.06 245 ILE A C 1
ATOM 1943 O O . ILE A 1 245 ? 7.101 -19.375 3.530 1.00 90.06 245 ILE A O 1
ATOM 1947 N N . ASP A 1 246 ? 9.000 -18.205 3.360 1.00 90.69 246 ASP A N 1
ATOM 1948 C CA . ASP A 1 246 ? 8.780 -17.304 4.490 1.00 90.69 246 ASP A CA 1
ATOM 1949 C C . ASP A 1 246 ? 7.509 -16.454 4.325 1.00 90.69 246 ASP A C 1
ATOM 1951 O O . ASP A 1 246 ? 6.716 -16.325 5.263 1.00 90.69 246 ASP A O 1
ATOM 1955 N N . GLN A 1 247 ? 7.264 -15.935 3.121 1.00 91.25 247 GLN A N 1
ATOM 1956 C CA . GLN A 1 247 ? 6.093 -15.112 2.829 1.00 91.25 247 GLN A CA 1
ATOM 1957 C C . GLN A 1 247 ? 4.800 -15.945 2.796 1.00 91.25 247 GLN A C 1
ATOM 1959 O O . GLN A 1 247 ? 3.769 -15.523 3.330 1.00 91.25 247 GLN A O 1
ATOM 1964 N N . TRP A 1 248 ? 4.859 -17.165 2.252 1.00 93.25 248 TRP A N 1
ATOM 1965 C CA . TRP A 1 248 ? 3.748 -18.120 2.310 1.00 93.25 248 TRP A CA 1
ATOM 1966 C C . TRP A 1 248 ? 3.430 -18.548 3.743 1.00 93.25 248 TRP A C 1
ATOM 1968 O O . TRP A 1 248 ? 2.261 -18.549 4.137 1.00 93.25 248 TRP A O 1
ATOM 1978 N N . LEU A 1 249 ? 4.449 -18.850 4.552 1.00 95.44 249 LEU A N 1
ATOM 1979 C CA . LEU A 1 249 ? 4.269 -19.172 5.970 1.00 95.44 249 LEU A CA 1
ATOM 1980 C C . LEU A 1 249 ? 3.621 -18.008 6.727 1.00 95.44 249 LEU A C 1
ATOM 1982 O O . LEU A 1 249 ? 2.675 -18.222 7.491 1.00 95.44 249 LEU A O 1
ATOM 1986 N N . LEU A 1 250 ? 4.072 -16.776 6.478 1.00 95.06 250 LEU A N 1
ATOM 1987 C CA . LEU A 1 250 ? 3.491 -15.564 7.056 1.00 95.06 250 LEU A CA 1
ATOM 1988 C C . LEU A 1 250 ? 2.004 -15.418 6.704 1.00 95.06 250 LEU A C 1
ATOM 1990 O O . LEU A 1 250 ? 1.182 -15.116 7.579 1.00 95.06 250 LEU A O 1
ATOM 1994 N N . LEU A 1 251 ? 1.651 -15.647 5.437 1.00 96.31 251 LEU A N 1
ATOM 1995 C CA . LEU A 1 251 ? 0.272 -15.609 4.960 1.00 96.31 251 LEU A CA 1
ATOM 1996 C C . LEU A 1 251 ? -0.586 -16.682 5.640 1.00 96.31 251 LEU A C 1
ATOM 1998 O O . LEU A 1 251 ? -1.621 -16.348 6.224 1.00 96.31 251 LEU A O 1
ATOM 2002 N N . ILE A 1 252 ? -0.151 -17.945 5.614 1.00 96.88 252 ILE A N 1
ATOM 2003 C CA . ILE A 1 252 ? -0.884 -19.081 6.197 1.00 96.88 252 ILE A CA 1
ATOM 2004 C C . ILE A 1 252 ? -1.124 -18.849 7.687 1.00 96.88 252 ILE A C 1
ATOM 2006 O O . ILE A 1 252 ? -2.256 -18.977 8.162 1.00 96.88 252 ILE A O 1
ATOM 2010 N N . LEU A 1 253 ? -0.086 -18.447 8.421 1.00 96.44 253 LEU A N 1
ATOM 2011 C CA . LEU A 1 253 ? -0.192 -18.143 9.842 1.00 96.44 253 LEU A CA 1
ATOM 2012 C C . LEU A 1 253 ? -1.198 -17.013 10.091 1.00 96.44 253 LEU A C 1
ATOM 2014 O O . LEU A 1 253 ? -2.063 -17.116 10.964 1.00 96.44 253 LEU A O 1
ATOM 2018 N N . THR A 1 254 ? -1.132 -15.951 9.288 1.00 96.50 254 THR A N 1
ATOM 2019 C CA . THR A 1 254 ? -2.030 -14.800 9.419 1.00 96.50 254 THR A CA 1
ATOM 2020 C C . THR A 1 254 ? -3.491 -15.174 9.180 1.00 96.50 254 THR A C 1
ATOM 2022 O O . THR A 1 254 ? -4.364 -14.792 9.966 1.00 96.50 254 THR A O 1
ATOM 2025 N N . ILE A 1 255 ? -3.775 -15.923 8.115 1.00 96.75 255 ILE A N 1
ATOM 2026 C CA . ILE A 1 255 ? -5.128 -16.389 7.795 1.00 96.75 255 ILE A CA 1
ATOM 2027 C C . ILE A 1 255 ? -5.631 -17.337 8.884 1.00 96.75 255 ILE A C 1
ATOM 2029 O O . ILE A 1 255 ? -6.746 -17.154 9.367 1.00 96.75 255 ILE A O 1
ATOM 2033 N N . THR A 1 256 ? -4.789 -18.256 9.360 1.00 95.81 256 THR A N 1
ATOM 2034 C CA . THR A 1 256 ? -5.128 -19.184 10.450 1.00 95.81 256 THR A CA 1
ATOM 2035 C C . THR A 1 256 ? -5.561 -18.434 11.711 1.00 95.81 256 THR A C 1
ATOM 2037 O O . THR A 1 256 ? -6.643 -18.683 12.241 1.00 95.81 256 THR A O 1
ATOM 2040 N N . PHE A 1 257 ? -4.791 -17.440 12.163 1.00 94.50 257 PHE A N 1
ATOM 2041 C CA . PHE A 1 257 ? -5.191 -16.621 13.314 1.00 94.50 257 PHE A CA 1
ATOM 2042 C C . PHE A 1 257 ? -6.441 -15.773 13.055 1.00 94.50 257 PHE A C 1
ATOM 2044 O O . PHE A 1 257 ? -7.172 -15.460 13.999 1.00 94.50 257 PHE A O 1
ATOM 2051 N N . SER A 1 258 ? -6.707 -15.413 11.799 1.00 95.62 258 SER A N 1
ATOM 2052 C CA . SER A 1 258 ? -7.883 -14.623 11.423 1.00 95.62 258 SER A CA 1
ATOM 2053 C C . SER A 1 258 ? -9.196 -15.395 11.566 1.00 95.62 258 SER A C 1
ATOM 2055 O O . SER A 1 258 ? -10.237 -14.757 11.685 1.00 95.62 258 SER A O 1
ATOM 2057 N N . PHE A 1 259 ? -9.175 -16.733 11.632 1.00 95.06 259 PHE A N 1
ATOM 2058 C CA . PHE A 1 259 ? -10.362 -17.521 11.997 1.00 95.06 259 PH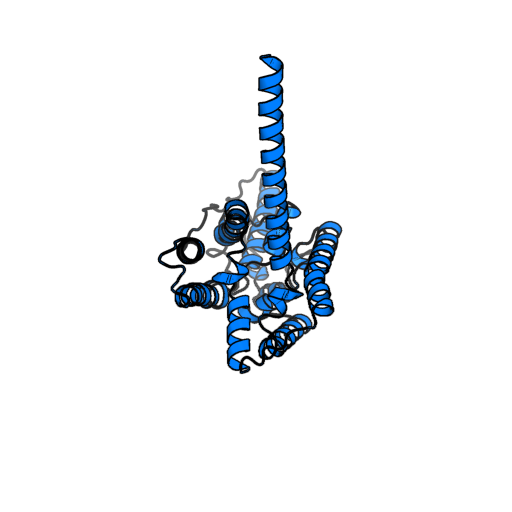E A CA 1
ATOM 2059 C C . PHE A 1 259 ? -10.804 -17.254 13.443 1.00 95.06 259 PHE A C 1
ATOM 2061 O O . PHE A 1 259 ? -11.997 -17.195 13.733 1.00 95.06 259 PHE A O 1
ATOM 2068 N N . PHE A 1 260 ? -9.846 -17.063 14.353 1.00 93.62 260 PHE A N 1
ATOM 2069 C CA . PHE A 1 260 ? -10.110 -16.984 15.792 1.00 93.62 260 PHE A CA 1
ATOM 2070 C C . PHE A 1 260 ? -10.192 -15.548 16.318 1.00 93.62 260 PHE A C 1
ATOM 2072 O O . PHE A 1 260 ? -10.951 -15.253 17.247 1.00 93.62 260 PHE A O 1
ATOM 2079 N N . ILE A 1 261 ? -9.391 -14.651 15.742 1.00 92.69 261 ILE A N 1
ATOM 2080 C CA . ILE A 1 261 ? -9.229 -13.264 16.177 1.00 92.69 261 ILE A CA 1
ATOM 2081 C C . ILE A 1 261 ? -9.676 -12.348 15.040 1.00 92.69 261 ILE A C 1
ATOM 2083 O O . ILE A 1 261 ? -9.358 -12.574 13.879 1.00 92.69 261 ILE A O 1
ATOM 2087 N N . PHE A 1 262 ? -10.395 -11.275 15.366 1.00 92.81 262 PHE A N 1
ATOM 2088 C CA . PHE A 1 262 ? -10.818 -10.303 14.362 1.00 92.81 262 PHE A CA 1
ATOM 2089 C C . PHE A 1 262 ? -9.617 -9.486 13.845 1.00 92.81 262 PHE A C 1
ATOM 2091 O O . PHE A 1 262 ? -9.026 -8.710 14.598 1.00 92.81 262 PHE A O 1
ATOM 2098 N N . SER A 1 263 ? -9.276 -9.657 12.562 1.00 92.25 263 SER A N 1
ATOM 2099 C CA . SER A 1 263 ? -8.221 -8.933 11.823 1.00 92.25 263 SER A CA 1
ATOM 2100 C C . SER A 1 263 ? -6.866 -8.806 12.559 1.00 92.25 263 SER A C 1
ATOM 2102 O O . SER A 1 263 ? -6.359 -7.687 12.728 1.00 92.25 263 SER A O 1
ATOM 2104 N N . PRO A 1 264 ? -6.256 -9.920 13.013 1.00 94.12 264 PRO A N 1
ATOM 2105 C CA . PRO A 1 264 ? -5.083 -9.914 13.887 1.00 94.12 264 PRO A CA 1
ATOM 2106 C C . PRO A 1 264 ? -3.895 -9.174 13.269 1.00 94.12 264 PRO A C 1
ATOM 2108 O O . PRO A 1 264 ? -3.233 -8.390 13.952 1.00 94.12 264 PRO A O 1
ATOM 2111 N N . TRP A 1 265 ? -3.661 -9.341 11.967 1.00 95.38 265 TRP A N 1
ATOM 2112 C CA . TRP A 1 265 ? -2.567 -8.657 11.290 1.00 95.38 265 TRP A CA 1
ATOM 2113 C C . TRP A 1 265 ? -2.759 -7.147 11.303 1.00 95.38 265 TRP A C 1
ATOM 2115 O O . TRP A 1 265 ? -1.879 -6.402 11.732 1.00 95.38 265 TRP A O 1
ATOM 2125 N N . CYS A 1 266 ? -3.936 -6.682 10.880 1.00 93.44 266 CYS A N 1
ATOM 2126 C CA . CYS A 1 266 ? -4.223 -5.253 10.776 1.00 93.44 266 CYS A CA 1
ATOM 2127 C C . CYS A 1 266 ? -4.190 -4.542 12.138 1.00 93.44 266 CYS A C 1
ATOM 2129 O O . CYS A 1 266 ? -3.790 -3.377 12.200 1.00 93.44 266 CYS A O 1
ATOM 2131 N N . PHE A 1 267 ? -4.589 -5.214 13.224 1.00 90.56 267 PHE A N 1
ATOM 2132 C CA . PHE A 1 267 ? -4.592 -4.612 14.560 1.00 90.56 267 PHE A CA 1
ATOM 2133 C C . PHE A 1 267 ? -3.235 -4.653 15.270 1.00 90.56 267 PHE A C 1
ATOM 2135 O O . PHE A 1 267 ? -2.913 -3.692 15.979 1.00 90.56 267 PHE A O 1
ATOM 2142 N N . TYR A 1 268 ? -2.453 -5.723 15.101 1.00 93.12 268 TYR A N 1
ATOM 2143 C CA . TYR A 1 268 ? -1.280 -5.974 15.946 1.00 93.12 268 TYR A CA 1
ATOM 2144 C C . TYR A 1 268 ? 0.062 -5.880 15.218 1.00 93.12 268 TYR A C 1
ATOM 2146 O O . TYR A 1 268 ? 1.047 -5.492 15.840 1.00 93.12 268 TYR A O 1
ATOM 2154 N N . ILE A 1 269 ? 0.111 -6.179 13.918 1.00 94.94 269 ILE A N 1
ATOM 2155 C CA . ILE A 1 269 ? 1.381 -6.393 13.202 1.00 94.94 269 ILE A CA 1
ATOM 2156 C C . ILE A 1 269 ? 1.593 -5.366 12.081 1.00 94.94 269 ILE A C 1
ATOM 2158 O O . ILE A 1 269 ? 2.689 -4.841 11.931 1.00 94.94 269 ILE A O 1
ATOM 2162 N N . CYS A 1 270 ? 0.540 -5.013 11.341 1.00 94.94 270 CYS A N 1
ATOM 2163 C CA . CYS A 1 270 ? 0.610 -4.224 10.112 1.00 94.94 270 CYS A CA 1
ATOM 2164 C C . CYS A 1 270 ? 1.312 -2.856 10.293 1.00 94.94 270 CYS A C 1
ATOM 2166 O O . CYS A 1 270 ? 0.746 -1.958 10.940 1.00 94.94 270 CYS A O 1
ATOM 2168 N N . PRO A 1 271 ? 2.488 -2.646 9.669 1.00 94.50 271 PRO A N 1
ATOM 2169 C CA . PRO A 1 271 ? 3.239 -1.401 9.807 1.00 94.50 271 PRO A CA 1
ATOM 2170 C C . PRO A 1 271 ? 2.600 -0.241 9.028 1.00 94.50 271 PRO A C 1
ATOM 2172 O O . PRO A 1 271 ? 2.640 0.894 9.495 1.00 94.50 271 PRO A O 1
ATOM 2175 N N . VAL A 1 272 ? 1.894 -0.508 7.920 1.00 95.50 272 VAL A N 1
ATOM 2176 C CA . VAL A 1 272 ? 1.098 0.505 7.194 1.00 95.50 272 VAL A CA 1
ATOM 2177 C C . VAL A 1 272 ? 0.025 1.113 8.103 1.00 95.50 272 VAL A C 1
ATOM 2179 O O . VAL A 1 272 ? -0.140 2.332 8.177 1.00 95.50 272 VAL A O 1
ATOM 2182 N N . GLY A 1 273 ? -0.682 0.275 8.869 1.00 94.94 273 GLY A N 1
ATOM 2183 C CA . GLY A 1 273 ? -1.665 0.743 9.847 1.00 94.94 273 GLY A CA 1
ATOM 2184 C C . GLY A 1 273 ? -1.032 1.577 10.967 1.00 94.94 273 GLY A C 1
ATOM 2185 O O . GLY A 1 273 ? -1.626 2.562 11.412 1.00 94.94 273 GLY A O 1
ATOM 2186 N N . ALA A 1 274 ? 0.178 1.213 11.403 1.00 95.56 274 ALA A N 1
ATOM 2187 C CA . ALA A 1 274 ? 0.949 1.988 12.372 1.00 95.56 274 ALA A CA 1
ATOM 2188 C C . ALA A 1 274 ? 1.377 3.352 11.807 1.00 95.56 274 ALA A C 1
ATOM 2190 O O . ALA A 1 274 ? 1.202 4.366 12.485 1.00 95.56 274 ALA A O 1
ATOM 2191 N N . PHE A 1 275 ? 1.851 3.393 10.559 1.00 96.44 275 PHE A N 1
ATOM 2192 C CA . PHE A 1 275 ? 2.232 4.622 9.865 1.00 96.44 275 PHE A CA 1
ATOM 2193 C C . PHE A 1 275 ? 1.050 5.594 9.783 1.00 96.44 275 PHE A C 1
ATOM 2195 O O . PHE A 1 275 ? 1.152 6.731 10.245 1.00 96.44 275 PHE A O 1
ATOM 2202 N N . LEU A 1 276 ? -0.116 5.139 9.311 1.00 96.62 276 LEU A N 1
ATOM 2203 C CA . LEU A 1 276 ? -1.308 5.993 9.231 1.00 96.62 276 LEU A CA 1
ATOM 2204 C C . LEU A 1 276 ? -1.765 6.487 10.616 1.00 96.62 276 LEU A C 1
ATOM 2206 O O . LEU A 1 276 ? -2.201 7.632 10.749 1.00 96.62 276 LEU A O 1
ATOM 2210 N N . ASP A 1 277 ? -1.627 5.674 11.668 1.00 95.75 277 ASP A N 1
ATOM 2211 C CA . ASP A 1 277 ? -1.904 6.107 13.044 1.00 95.75 277 ASP A CA 1
ATOM 2212 C C . ASP A 1 277 ? -0.916 7.188 13.531 1.00 95.75 277 ASP A C 1
ATOM 2214 O O . ASP A 1 277 ? -1.323 8.090 14.273 1.00 95.75 277 ASP A O 1
ATOM 2218 N N . ILE A 1 278 ? 0.356 7.139 13.114 1.00 96.44 278 ILE A N 1
ATOM 2219 C CA . ILE A 1 278 ? 1.334 8.212 13.366 1.00 96.44 278 ILE A CA 1
ATOM 2220 C C . ILE A 1 278 ? 0.911 9.486 12.635 1.00 96.44 278 ILE A C 1
ATOM 2222 O O . ILE A 1 278 ? 0.827 10.533 13.277 1.00 96.44 278 ILE A O 1
ATOM 2226 N N . VAL A 1 279 ? 0.552 9.410 11.350 1.00 96.88 279 VAL A N 1
ATOM 2227 C CA . VAL A 1 279 ? 0.086 10.578 10.577 1.00 96.88 279 VAL A CA 1
ATOM 2228 C C . VAL A 1 279 ? -1.126 11.238 11.255 1.00 96.88 279 VAL A C 1
ATOM 2230 O O . VAL A 1 279 ? -1.176 12.462 11.402 1.00 96.88 279 VAL A O 1
ATOM 2233 N N . ILE A 1 280 ? -2.073 10.447 11.780 1.00 96.56 280 ILE A N 1
ATOM 2234 C CA . ILE A 1 280 ? -3.206 10.968 12.570 1.00 96.56 280 ILE A CA 1
ATOM 2235 C C . ILE A 1 280 ? -2.727 11.703 13.830 1.00 96.56 280 ILE A C 1
ATOM 2237 O O . ILE A 1 280 ? -3.267 12.766 14.159 1.00 96.56 280 ILE A O 1
ATOM 2241 N N . LYS A 1 281 ? -1.763 11.139 14.569 1.00 95.56 281 LYS A N 1
ATOM 2242 C CA . LYS A 1 281 ? -1.207 11.766 15.782 1.00 95.56 281 LYS A CA 1
ATOM 2243 C C . LYS A 1 281 ? -0.507 13.083 15.450 1.00 95.56 281 LYS A C 1
ATOM 2245 O O . LYS A 1 281 ? -0.797 14.080 16.112 1.00 95.56 281 LYS A O 1
ATOM 2250 N N . VAL A 1 282 ? 0.329 13.102 14.411 1.00 95.31 282 VAL A N 1
ATOM 2251 C CA . VAL A 1 282 ? 1.035 14.301 13.930 1.00 95.31 282 VAL A CA 1
ATOM 2252 C C . VAL A 1 282 ? 0.033 15.392 13.562 1.00 95.31 282 VAL A C 1
ATOM 2254 O O . VAL A 1 282 ? 0.112 16.499 14.092 1.00 95.31 282 VAL A O 1
ATOM 2257 N N . ARG A 1 283 ? -0.997 15.064 12.770 1.00 94.62 283 ARG A N 1
ATOM 2258 C CA . ARG A 1 283 ? -2.086 15.995 12.430 1.00 94.62 283 ARG A CA 1
ATOM 2259 C C . ARG A 1 283 ? -2.761 16.578 13.674 1.00 94.62 283 ARG A C 1
ATOM 2261 O O . ARG A 1 283 ? -2.974 17.785 13.757 1.00 94.62 283 ARG A O 1
ATOM 2268 N N . LYS A 1 284 ? -3.136 15.737 14.646 1.00 93.56 284 LYS A N 1
ATOM 2269 C CA . LYS A 1 284 ? -3.790 16.197 15.886 1.00 93.56 284 LYS A CA 1
ATOM 2270 C C . LYS A 1 284 ? -2.881 17.123 16.697 1.00 93.56 284 LYS A C 1
ATOM 2272 O O . LYS A 1 284 ? -3.366 18.130 17.213 1.00 93.56 284 LYS A O 1
ATOM 2277 N N . GLY A 1 285 ? -1.591 16.799 16.779 1.00 92.75 285 GLY A N 1
ATOM 2278 C CA . GLY A 1 285 ? -0.573 17.650 17.394 1.00 92.75 285 GLY A CA 1
ATOM 2279 C C . GLY A 1 285 ? -0.469 19.006 16.697 1.00 92.75 285 GLY A C 1
ATOM 2280 O O . GLY A 1 285 ? -0.587 20.034 17.360 1.00 92.75 285 GLY A O 1
ATOM 2281 N N . GLY A 1 286 ? -0.371 19.011 15.364 1.00 92.00 286 GLY A N 1
ATOM 2282 C CA . GLY A 1 286 ? -0.316 20.229 14.550 1.00 92.00 286 GLY A CA 1
ATOM 2283 C C . GLY A 1 286 ? -1.545 21.126 14.725 1.00 92.00 286 GLY A C 1
ATOM 2284 O O . GLY A 1 286 ? -1.408 22.320 14.978 1.00 92.00 286 GLY A O 1
ATOM 2285 N N . ILE A 1 287 ? -2.756 20.555 14.704 1.00 91.69 287 ILE A N 1
ATOM 2286 C CA . ILE A 1 287 ? -3.999 21.311 14.954 1.00 91.69 287 ILE A CA 1
ATOM 2287 C C . ILE A 1 287 ? -4.018 21.894 16.375 1.00 91.69 287 ILE A C 1
ATOM 2289 O O . ILE A 1 287 ? -4.444 23.033 16.570 1.00 91.69 287 ILE A O 1
ATOM 2293 N N . SER A 1 288 ? -3.580 21.127 17.378 1.00 91.56 288 SER A N 1
ATOM 2294 C CA . SER A 1 288 ? -3.505 21.590 18.771 1.00 91.56 288 SER A CA 1
ATOM 2295 C C . SER A 1 288 ? -2.530 22.761 18.922 1.00 91.56 288 SER A C 1
ATOM 2297 O O . SER A 1 288 ? -2.875 23.783 19.518 1.00 91.56 288 SER A O 1
ATOM 2299 N N . LEU A 1 289 ? -1.345 22.648 18.318 1.00 92.25 289 LEU A N 1
ATOM 2300 C CA . LEU A 1 289 ? -0.330 23.697 18.314 1.00 92.25 289 LEU A CA 1
ATOM 2301 C C . LEU A 1 289 ? -0.836 24.964 17.612 1.00 92.25 289 LEU A C 1
ATOM 2303 O O . LEU A 1 289 ? -0.731 26.055 18.170 1.00 92.25 289 LEU A O 1
ATOM 2307 N N . TRP A 1 290 ? -1.466 24.824 16.444 1.00 91.19 290 TRP A N 1
ATOM 2308 C CA . TRP A 1 290 ? -2.021 25.955 15.697 1.00 91.19 290 TRP A CA 1
ATOM 2309 C C . TRP A 1 290 ? -3.103 26.704 16.484 1.00 91.19 290 TRP A C 1
ATOM 2311 O O . TRP A 1 290 ? -3.111 27.935 16.521 1.00 91.19 290 TRP A O 1
ATOM 2321 N N . LYS A 1 291 ? -3.980 25.979 17.194 1.00 91.19 291 LYS A N 1
ATOM 2322 C CA . LYS A 1 291 ? -4.973 26.595 18.090 1.00 91.19 291 LYS A CA 1
ATOM 2323 C C . LYS A 1 291 ? -4.316 27.380 19.227 1.00 91.19 291 LYS A C 1
ATOM 2325 O O . LYS A 1 291 ? -4.754 28.493 19.507 1.00 91.19 291 LYS A O 1
ATOM 2330 N N . LYS A 1 292 ? -3.262 26.837 19.851 1.00 90.38 292 LYS A N 1
ATOM 2331 C CA . LYS A 1 292 ? -2.504 27.537 20.905 1.00 90.38 292 LYS A CA 1
ATOM 2332 C C . LYS A 1 292 ? -1.854 28.818 20.377 1.00 90.38 292 LYS A C 1
ATOM 2334 O O . LYS A 1 292 ? -2.013 29.868 20.993 1.00 90.38 292 LYS A O 1
ATOM 2339 N N . LEU A 1 293 ? -1.198 28.752 19.216 1.00 91.12 293 LEU A N 1
ATOM 2340 C CA . LEU A 1 293 ? -0.569 29.912 18.574 1.00 91.12 293 LEU A CA 1
ATOM 2341 C C . LEU A 1 293 ? -1.592 30.991 18.199 1.00 91.12 293 LEU A C 1
ATOM 2343 O O . LEU A 1 293 ? -1.337 32.175 18.404 1.00 91.12 293 LEU A O 1
ATOM 2347 N N . LYS A 1 294 ? -2.773 30.597 17.706 1.00 90.19 294 LYS A N 1
ATOM 2348 C CA . LYS A 1 294 ? -3.856 31.539 17.392 1.00 90.19 294 LYS A CA 1
ATOM 2349 C C . LYS A 1 294 ? -4.354 32.269 18.641 1.00 90.19 294 LYS A C 1
ATOM 2351 O O . LYS A 1 294 ? -4.496 33.485 18.602 1.00 90.19 294 LYS A O 1
ATOM 2356 N N . VAL A 1 295 ? -4.578 31.552 19.745 1.00 87.56 295 VAL A N 1
ATOM 2357 C CA . VAL A 1 295 ? -4.992 32.162 21.024 1.00 87.56 295 VAL A CA 1
ATOM 2358 C C . VAL A 1 295 ? -3.916 33.113 21.549 1.00 87.56 295 VAL A C 1
ATOM 2360 O O . VAL A 1 295 ? -4.237 34.224 21.958 1.00 87.56 295 VAL A O 1
ATOM 2363 N N . PHE A 1 296 ? -2.646 32.711 21.491 1.00 85.88 296 PHE A N 1
ATOM 2364 C CA . PHE A 1 296 ? -1.525 33.547 21.922 1.00 85.88 296 PHE A CA 1
ATOM 2365 C C . PHE A 1 296 ? -1.390 34.828 21.082 1.00 85.88 296 PHE A C 1
ATOM 2367 O O . PHE A 1 296 ? -1.233 35.912 21.635 1.00 85.88 296 PHE A O 1
ATOM 2374 N N . ARG A 1 297 ? -1.546 34.730 19.753 1.00 87.44 297 ARG A N 1
ATOM 2375 C CA . ARG A 1 297 ? -1.545 35.892 18.849 1.00 87.44 297 ARG A CA 1
ATOM 2376 C C . ARG A 1 297 ? -2.696 36.858 19.142 1.00 87.44 297 ARG A C 1
ATOM 2378 O O . ARG A 1 297 ? -2.481 38.062 19.121 1.00 87.44 297 ARG A O 1
ATOM 2385 N N . VAL A 1 298 ? -3.898 36.343 19.415 1.00 86.50 298 VAL A N 1
ATOM 2386 C CA . VAL A 1 298 ? -5.062 37.178 19.765 1.00 86.50 298 VAL A CA 1
ATOM 2387 C C . VAL A 1 298 ? -4.849 37.896 21.100 1.00 86.50 298 VAL A C 1
ATOM 2389 O O . VAL A 1 298 ? -5.171 39.073 21.187 1.00 86.50 298 VAL A O 1
ATOM 2392 N N . LYS A 1 299 ? -4.273 37.224 22.108 1.00 81.38 299 LYS A N 1
ATOM 2393 C CA . LYS A 1 299 ? -3.941 37.852 23.399 1.00 81.38 299 LYS A CA 1
ATOM 2394 C C . LYS A 1 299 ? -2.920 38.981 23.254 1.00 81.38 299 LYS A C 1
ATOM 2396 O O . LYS A 1 299 ? -3.188 40.075 23.724 1.00 81.38 299 LYS A O 1
ATOM 2401 N N . ARG A 1 300 ? -1.821 38.748 22.529 1.00 83.25 300 ARG A N 1
ATOM 2402 C CA . ARG A 1 300 ? -0.795 39.777 22.289 1.00 83.25 300 ARG A CA 1
ATOM 2403 C C . ARG A 1 300 ? -1.371 41.014 21.585 1.00 83.25 300 ARG A C 1
ATOM 2405 O O . ARG A 1 300 ? -1.140 42.126 22.018 1.00 83.25 300 ARG A O 1
ATOM 2412 N N . LEU A 1 301 ? -2.206 40.816 20.560 1.00 83.69 301 LEU A N 1
ATOM 2413 C CA . LEU A 1 301 ? -2.881 41.920 19.859 1.00 83.69 301 LEU A CA 1
ATOM 2414 C C . LEU A 1 301 ? -3.888 42.693 20.729 1.00 83.69 301 LEU A C 1
ATOM 2416 O O . LEU A 1 301 ? -4.274 43.797 20.354 1.00 83.69 301 LEU A O 1
ATOM 2420 N N . ALA A 1 302 ? -4.379 42.097 21.818 1.00 76.62 302 ALA A N 1
ATOM 2421 C CA . ALA A 1 302 ? -5.241 42.773 22.782 1.00 76.62 302 ALA A CA 1
ATOM 2422 C C . ALA A 1 302 ? -4.420 43.556 23.818 1.00 76.62 302 ALA A C 1
ATOM 2424 O O . ALA A 1 302 ? -4.834 44.644 24.194 1.00 76.62 302 ALA A O 1
ATOM 2425 N N . GLU A 1 303 ? -3.260 43.031 24.227 1.00 77.88 303 GLU A N 1
ATOM 2426 C CA . GLU A 1 303 ? -2.296 43.716 25.101 1.00 77.88 303 GLU A CA 1
ATOM 2427 C C . GLU A 1 303 ? -1.650 44.922 24.401 1.00 77.88 303 GLU A C 1
ATOM 2429 O O . GLU A 1 303 ? -1.552 45.976 25.007 1.00 77.88 303 GLU A O 1
ATOM 2434 N N . ASP A 1 304 ? -1.318 44.823 23.108 1.00 76.75 304 ASP A N 1
ATOM 2435 C CA . ASP A 1 304 ? -0.756 45.939 22.322 1.00 76.75 304 ASP A CA 1
ATOM 2436 C C . ASP A 1 304 ? -1.767 47.085 22.062 1.00 76.75 304 ASP A C 1
ATOM 2438 O O . ASP A 1 304 ? -1.401 48.136 21.536 1.00 76.75 304 ASP A O 1
ATOM 2442 N N . LYS A 1 305 ? -3.058 46.871 22.355 1.00 73.81 305 LYS A N 1
ATOM 2443 C CA . LYS A 1 305 ? -4.144 47.853 22.168 1.00 73.81 305 LYS A CA 1
ATOM 2444 C C . LYS A 1 305 ? -4.655 48.466 23.478 1.00 73.81 305 LYS A C 1
ATOM 2446 O O . LYS A 1 305 ? -5.519 49.341 23.403 1.00 73.81 305 LYS A O 1
ATOM 2451 N N . ALA A 1 306 ? -4.196 47.965 24.623 1.00 64.75 306 ALA A N 1
ATOM 2452 C CA . ALA A 1 306 ? -4.540 48.450 25.959 1.00 64.75 306 ALA A CA 1
ATOM 2453 C C . ALA A 1 306 ? -3.458 49.411 26.463 1.00 64.75 306 ALA A C 1
ATOM 2455 O O . ALA A 1 306 ? -3.838 50.374 27.162 1.00 64.75 306 ALA A O 1
#

InterPro domains:
  IPR017896 4Fe-4S ferredoxin-type, iron-sulphur binding domain [PF12801] (151-194)
  IPR017896 4Fe-4S ferredoxin-type, iron-sulphur binding domain [PF12801] (250-286)
  IPR051684 Electron Transfer/Redox Process [PTHR30176] (94-282)

Radius of gyration: 23.24 Å; chains: 1; bounding box: 57×68×62 Å

Secondary structure (DSSP, 8-state):
-----S---S-HHHHHHHHHTTGGGGGTT--TT----BTTTBPPPTT-HHHHHHHHHHHHHHHHHHHHHHTPPP----------HHHHHHHHHHHHHHHHHHSHHHHT-THHHHHHHHHIIIIIIIIT-----SHHHHHHHTT-PPPHHHHHHHHHHHHHHHHHHHHHSS--HHHHT-HHHHHHHHHHHHTTT------HHHHHHHHHHHHHHHHHHHHHHHHHT-GGGG---HHHHHHH----HHHHHHHHHHHHHHHHSSSHIIIII-HHHHHHHHHHHHHHHHHHHHHHHHHHHHHHHHHTT-

Foldseek 3Di:
DFDDDPDDQDDPQLVVLCVVVVQRVLPPPDDLQDQCDDPPSGDARPLSNLVSVVVSVVVNVVSCVVCVVVVHDHDDDPLAQDDDPLLVLLVVLLVLLCVQCPDPVNVVPPCSLVVSLVSLQVRCFAPVLHFDAQLLVVCVVLVNHRDRSVPVSSVCRRCSQLVCCLVPLDRRCLRRRGNLLSLLQVLQVVLVVLADDDDPVVLVVLQCQLVVLLVVQNVVCNVVVRSCSRPDDLSSCVRSVTDDPVSVVSVVVQSVVSSNHNNSCLRGHHNVNVVSNVSSVVSVVVVVVVVVVVVVVVVVVVVVVD

Organism: NCBI:txid61435